Protein AF-W4RN80-F1 (afdb_monomer_lite)

pLDDT: mean 85.92, std 12.87, range [31.78, 97.44]

Structure (mmCIF, N/CA/C/O backbone):
data_AF-W4RN80-F1
#
_entry.id   AF-W4RN80-F1
#
loop_
_atom_site.group_PDB
_atom_site.id
_atom_site.type_symbol
_atom_site.label_atom_id
_atom_site.label_alt_id
_atom_site.label_comp_id
_atom_site.label_asym_id
_atom_site.label_entity_id
_atom_site.label_seq_id
_atom_site.pdbx_PDB_ins_code
_atom_site.Cartn_x
_atom_site.Cartn_y
_atom_site.Cartn_z
_atom_site.occupancy
_atom_site.B_iso_or_equiv
_atom_site.auth_seq_id
_atom_site.auth_comp_id
_atom_site.auth_asym_id
_atom_site.auth_atom_id
_atom_site.pdbx_PDB_model_num
ATOM 1 N N . MET A 1 1 ? -40.091 0.916 8.187 1.00 40.22 1 MET A N 1
ATOM 2 C CA . MET A 1 1 ? -38.977 -0.003 8.510 1.00 40.22 1 MET A CA 1
ATOM 3 C C . MET A 1 1 ? -37.828 0.361 7.588 1.00 40.22 1 MET A C 1
ATOM 5 O O . MET A 1 1 ? -38.076 0.322 6.397 1.00 40.22 1 MET A O 1
ATOM 9 N N . ASN A 1 2 ? -36.690 0.844 8.111 1.00 41.38 2 ASN A N 1
ATOM 10 C CA . ASN A 1 2 ? -35.383 0.967 7.418 1.00 41.38 2 ASN A CA 1
ATOM 11 C C . ASN A 1 2 ? -34.295 1.529 8.372 1.00 41.38 2 ASN A C 1
ATOM 13 O O . ASN A 1 2 ? -33.473 2.355 7.993 1.00 41.38 2 ASN A O 1
ATOM 17 N N . SER A 1 3 ? -34.299 1.122 9.643 1.00 45.09 3 SER A N 1
ATOM 18 C CA . SER A 1 3 ? -33.316 1.572 10.647 1.00 45.09 3 SER A CA 1
ATOM 19 C C . SER A 1 3 ? -32.000 0.780 10.628 1.00 45.09 3 SER A C 1
ATOM 21 O O . SER A 1 3 ? -31.097 1.088 11.397 1.00 45.09 3 SER A O 1
ATOM 23 N N . GLU A 1 4 ? -31.874 -0.234 9.767 1.00 49.66 4 GLU A N 1
ATOM 24 C CA . GLU A 1 4 ? -30.677 -1.088 9.681 1.00 49.66 4 GLU A CA 1
ATOM 25 C C . GLU A 1 4 ? -29.581 -0.524 8.756 1.00 49.66 4 GLU A C 1
ATOM 27 O O . GLU A 1 4 ? -28.435 -0.950 8.836 1.00 49.66 4 GLU A O 1
ATOM 32 N N . LEU A 1 5 ? -29.884 0.485 7.929 1.00 51.62 5 LEU A N 1
ATOM 33 C CA . LEU A 1 5 ? -28.955 1.040 6.927 1.00 51.62 5 LEU A CA 1
ATOM 34 C C . LEU A 1 5 ? -27.940 2.062 7.474 1.00 51.62 5 LEU A C 1
ATOM 36 O O . LEU A 1 5 ? -27.166 2.621 6.703 1.00 51.62 5 LEU A O 1
ATOM 40 N N . THR A 1 6 ? -27.932 2.331 8.782 1.00 56.34 6 THR A N 1
ATOM 41 C CA . THR A 1 6 ? -27.110 3.402 9.380 1.00 56.34 6 THR A CA 1
ATOM 42 C C . THR A 1 6 ? -26.292 2.963 10.592 1.00 56.34 6 THR A C 1
ATOM 44 O O . THR A 1 6 ? -25.856 3.818 11.364 1.00 56.34 6 THR A O 1
ATOM 47 N N . MET A 1 7 ? -26.109 1.658 10.813 1.00 66.94 7 MET A N 1
ATOM 48 C CA . MET A 1 7 ? -25.226 1.199 11.887 1.00 66.94 7 MET A CA 1
ATOM 49 C C . MET A 1 7 ? -23.756 1.408 11.492 1.00 66.94 7 MET A C 1
ATOM 51 O O . MET A 1 7 ? -23.398 1.145 10.342 1.00 66.94 7 MET A O 1
ATOM 55 N N . PRO A 1 8 ? -22.900 1.883 12.416 1.00 80.94 8 PRO A N 1
ATOM 56 C CA . PRO A 1 8 ? -21.477 2.026 12.147 1.00 80.94 8 PRO A CA 1
ATOM 57 C C . PRO A 1 8 ? -20.874 0.664 11.798 1.00 80.94 8 PRO A C 1
ATOM 59 O O . PRO A 1 8 ? -21.167 -0.350 12.439 1.00 80.94 8 PRO A O 1
ATOM 62 N N . THR A 1 9 ? -20.043 0.639 10.757 1.00 89.50 9 THR A N 1
ATOM 63 C CA . THR A 1 9 ? -19.346 -0.585 10.356 1.00 89.50 9 THR A CA 1
ATOM 64 C C . THR A 1 9 ? -18.271 -0.885 11.391 1.00 89.50 9 THR A C 1
ATOM 66 O O . THR A 1 9 ? -17.337 -0.103 11.553 1.00 89.50 9 THR A O 1
ATOM 69 N N . LYS A 1 10 ? -18.403 -2.008 12.095 1.00 91.38 10 LYS A N 1
ATOM 70 C CA . LYS A 1 10 ? -17.439 -2.437 13.113 1.00 91.38 10 LYS A CA 1
ATOM 71 C C . LYS A 1 10 ? -16.312 -3.244 12.495 1.00 91.38 10 LYS A C 1
ATOM 73 O O . LYS A 1 10 ? -16.533 -4.010 11.559 1.00 91.38 10 LYS A O 1
ATOM 78 N N . LEU A 1 11 ? -15.121 -3.116 13.066 1.00 92.44 11 LEU A N 1
ATOM 79 C CA . LEU A 1 11 ? -13.959 -3.899 12.683 1.00 92.44 11 LEU A CA 1
ATOM 80 C C . LEU A 1 11 ? -13.145 -4.294 13.918 1.00 92.44 11 LEU A C 1
ATOM 82 O O . LEU A 1 11 ? -12.887 -3.489 14.814 1.00 92.44 11 LEU A O 1
ATOM 86 N N . SER A 1 12 ? -12.728 -5.557 13.938 1.00 93.19 12 SER A N 1
ATOM 87 C CA . SER A 1 12 ? -11.865 -6.123 14.972 1.00 93.19 12 SER A CA 1
ATOM 88 C C . SER A 1 12 ? -10.521 -6.503 14.369 1.00 93.19 12 SER A C 1
ATOM 90 O O . SER A 1 12 ? -10.458 -7.095 13.289 1.00 93.19 12 SER A O 1
ATOM 92 N N . PHE A 1 13 ? -9.433 -6.206 15.069 1.00 93.00 13 PHE A N 1
ATOM 93 C CA . PHE A 1 13 ? -8.093 -6.565 14.623 1.00 93.00 13 PHE A CA 1
ATOM 94 C C . PHE A 1 13 ? -7.153 -6.837 15.790 1.00 93.00 13 PHE A C 1
ATOM 96 O O . PHE A 1 13 ? -7.259 -6.259 16.868 1.00 93.00 13 PHE A O 1
ATOM 103 N N . LYS A 1 14 ? -6.190 -7.728 15.568 1.00 91.31 14 LYS A N 1
ATOM 104 C CA . LYS A 1 14 ? -5.149 -8.049 16.537 1.00 91.31 14 LYS A CA 1
ATOM 105 C C . LYS A 1 14 ? -3.931 -7.161 16.303 1.00 91.31 14 LYS A C 1
ATOM 107 O O . LYS A 1 14 ? -3.223 -7.354 15.314 1.00 91.31 14 LYS A O 1
ATOM 112 N N . SER A 1 15 ? -3.666 -6.255 17.242 1.00 83.88 15 SER A N 1
ATOM 113 C CA . SER A 1 15 ? -2.451 -5.433 17.309 1.00 83.88 15 SER A CA 1
ATOM 114 C C . SER A 1 15 ? -1.643 -5.815 18.549 1.00 83.88 15 SER A C 1
ATOM 116 O O . SER A 1 15 ? -2.205 -5.989 19.626 1.00 83.88 15 SER A O 1
ATOM 118 N N . ASN A 1 16 ? -0.330 -6.033 18.419 1.00 79.06 16 ASN A N 1
ATOM 119 C CA . ASN A 1 16 ? 0.561 -6.379 19.544 1.00 79.06 16 ASN A CA 1
ATOM 120 C C . ASN A 1 16 ? 0.043 -7.494 20.479 1.00 79.06 16 ASN A C 1
ATOM 122 O O . ASN A 1 16 ? 0.269 -7.485 21.684 1.00 79.06 16 ASN A O 1
ATOM 126 N N . LYS A 1 17 ? -0.611 -8.506 19.893 1.00 77.81 17 LYS A N 1
ATOM 127 C CA . LYS A 1 17 ? -1.264 -9.647 20.567 1.00 77.81 17 LYS A CA 1
ATOM 128 C C . LYS A 1 17 ? -2.566 -9.334 21.318 1.00 77.81 17 LYS A C 1
ATOM 130 O O . LYS A 1 17 ? -3.185 -10.284 21.792 1.00 77.81 17 LYS A O 1
ATOM 135 N N . VAL A 1 18 ? -3.010 -8.084 21.347 1.00 86.19 18 VAL A N 1
ATOM 136 C CA . VAL A 1 18 ? -4.275 -7.645 21.946 1.00 86.19 18 VAL A CA 1
ATOM 137 C C . VAL A 1 18 ? -5.335 -7.505 20.853 1.00 86.19 18 VAL A C 1
ATOM 139 O O . VAL A 1 18 ? -5.027 -7.103 19.731 1.00 86.19 18 VAL A O 1
ATOM 142 N N . MET A 1 19 ? -6.572 -7.897 21.157 1.00 91.50 19 MET A N 1
ATOM 143 C CA . MET A 1 19 ? -7.708 -7.651 20.269 1.00 91.50 19 MET A CA 1
ATOM 144 C C . MET A 1 19 ? -8.183 -6.214 20.461 1.00 91.50 19 MET A C 1
ATOM 146 O O . MET A 1 19 ? -8.480 -5.814 21.583 1.00 91.50 19 MET A O 1
ATOM 150 N N . VAL A 1 20 ? -8.266 -5.470 19.368 1.00 91.62 20 VAL A N 1
ATOM 151 C CA . VAL A 1 20 ? -8.772 -4.102 19.319 1.00 91.62 20 VAL A CA 1
ATOM 152 C C . VAL A 1 20 ? -10.071 -4.115 18.526 1.00 91.62 20 VAL A C 1
ATOM 154 O O . VAL A 1 20 ? -10.151 -4.754 17.475 1.00 91.62 20 VAL A O 1
ATOM 157 N N . ASN A 1 21 ? -11.085 -3.424 19.038 1.00 92.88 21 ASN A N 1
ATOM 158 C CA . ASN A 1 21 ? -12.353 -3.202 18.355 1.00 92.88 21 ASN A CA 1
ATOM 159 C C . ASN A 1 21 ? -12.505 -1.707 18.083 1.00 92.88 21 ASN A C 1
ATOM 161 O O . ASN A 1 21 ? -12.143 -0.882 18.925 1.00 92.88 21 ASN A O 1
ATOM 165 N N . GLY A 1 22 ? -13.050 -1.369 16.923 1.00 93.31 22 GLY A N 1
ATOM 166 C CA . GLY A 1 22 ? -13.341 0.012 16.578 1.00 93.31 22 GLY A CA 1
ATOM 167 C C . GLY A 1 22 ? -14.403 0.138 15.501 1.00 93.31 22 GLY A C 1
ATOM 168 O O . GLY A 1 22 ? -14.774 -0.838 14.841 1.00 93.31 22 GLY A O 1
ATOM 169 N N . ASP A 1 23 ? -14.869 1.366 15.335 1.00 94.50 23 ASP A N 1
ATOM 170 C CA . ASP A 1 23 ? -15.785 1.751 14.275 1.00 94.50 23 ASP A CA 1
ATOM 171 C C . ASP A 1 23 ? -14.982 2.291 13.089 1.00 94.50 23 ASP A C 1
ATOM 173 O O . ASP A 1 23 ? -14.066 3.103 13.243 1.00 94.50 23 ASP A O 1
ATOM 177 N N . VAL A 1 24 ? -15.323 1.839 11.885 1.00 95.31 24 VAL A N 1
ATOM 178 C CA . VAL A 1 24 ? -14.755 2.370 10.648 1.00 95.31 24 VAL A CA 1
ATOM 179 C C . VAL A 1 24 ? -15.408 3.720 10.375 1.00 95.31 24 VAL A C 1
ATOM 181 O O . VAL A 1 24 ? -16.590 3.800 10.038 1.00 95.31 24 VAL A O 1
ATOM 184 N N . MET A 1 25 ? -14.631 4.787 10.531 1.00 95.12 25 MET A N 1
ATOM 185 C CA . MET A 1 25 ? -15.096 6.165 10.371 1.00 95.12 25 MET A CA 1
ATOM 186 C C . MET A 1 25 ? -15.222 6.543 8.899 1.00 95.12 25 MET A C 1
ATOM 188 O O . MET A 1 25 ? -16.155 7.238 8.500 1.00 95.12 25 MET A O 1
ATOM 192 N N . ARG A 1 26 ? -14.281 6.063 8.089 1.00 95.06 26 ARG A N 1
ATOM 193 C CA . ARG A 1 26 ? -14.309 6.150 6.631 1.00 95.06 26 ARG A CA 1
ATOM 194 C C . ARG A 1 26 ? -13.361 5.125 6.031 1.00 95.06 26 ARG A C 1
ATOM 196 O O . ARG A 1 26 ? -12.363 4.754 6.652 1.00 95.06 26 ARG A O 1
ATOM 203 N N . ALA A 1 27 ? -13.651 4.715 4.807 1.00 96.50 27 ALA A N 1
ATOM 204 C CA . ALA A 1 27 ? -12.711 4.005 3.958 1.00 96.50 27 ALA A CA 1
ATOM 205 C C . ALA A 1 27 ? -12.483 4.800 2.674 1.00 96.50 27 ALA A C 1
ATOM 207 O O . ALA A 1 27 ? -13.413 5.381 2.127 1.00 96.50 27 ALA A O 1
ATOM 208 N N . ALA A 1 28 ? -11.252 4.815 2.189 1.00 96.75 28 ALA A N 1
ATOM 209 C CA . ALA A 1 28 ? -10.879 5.481 0.955 1.00 96.75 28 ALA A CA 1
ATOM 210 C C . ALA A 1 28 ? -10.277 4.462 -0.004 1.00 96.75 28 ALA A C 1
ATOM 212 O O . ALA A 1 28 ? -9.342 3.747 0.359 1.00 96.75 28 ALA A O 1
ATOM 213 N N . ILE A 1 29 ? -10.832 4.373 -1.211 1.00 95.06 29 ILE A N 1
ATOM 214 C CA . ILE A 1 29 ? -10.406 3.428 -2.244 1.00 95.06 29 ILE A CA 1
ATOM 215 C C . ILE A 1 29 ? -9.620 4.188 -3.308 1.00 95.06 29 ILE A C 1
ATOM 217 O O . ILE A 1 29 ? -10.126 5.136 -3.905 1.00 95.06 29 ILE A O 1
ATOM 221 N N . PHE A 1 30 ? -8.393 3.749 -3.568 1.00 90.88 30 PHE A N 1
ATOM 222 C CA . PHE A 1 30 ? -7.494 4.366 -4.539 1.00 90.88 30 PHE A CA 1
ATOM 223 C C . PHE A 1 30 ? -6.713 3.278 -5.273 1.00 90.88 30 PHE A C 1
ATOM 225 O O . PHE A 1 30 ? -5.945 2.519 -4.675 1.00 90.88 30 PHE A O 1
ATOM 232 N N . ALA A 1 31 ? -6.911 3.180 -6.588 1.00 86.56 31 ALA A N 1
ATOM 233 C CA . ALA A 1 31 ? -6.370 2.100 -7.408 1.00 86.56 31 ALA A CA 1
ATOM 234 C C . ALA A 1 31 ? -6.686 0.701 -6.820 1.00 86.56 31 ALA A C 1
ATOM 236 O O . ALA A 1 31 ? -7.836 0.273 -6.816 1.00 86.56 31 ALA A O 1
ATOM 237 N N . ARG A 1 32 ? -5.669 -0.035 -6.346 1.00 88.44 32 ARG A N 1
ATOM 238 C CA . ARG A 1 32 ? -5.807 -1.376 -5.726 1.00 88.44 32 ARG A CA 1
ATOM 239 C C . ARG A 1 32 ? -5.767 -1.346 -4.203 1.00 88.44 32 ARG A C 1
ATOM 241 O O . ARG A 1 32 ? -5.767 -2.410 -3.577 1.00 88.44 32 ARG A O 1
ATOM 248 N N . PHE A 1 33 ? -5.679 -0.153 -3.635 1.00 93.88 33 PHE A N 1
ATOM 249 C CA . PHE A 1 33 ? -5.580 0.053 -2.210 1.00 93.88 33 PHE A CA 1
ATOM 250 C C . PHE A 1 33 ? -6.910 0.496 -1.634 1.00 93.88 33 PHE A C 1
ATOM 252 O O . PHE A 1 33 ? -7.707 1.176 -2.282 1.00 93.88 33 PHE A O 1
ATOM 259 N N . MET A 1 34 ? -7.097 0.135 -0.376 1.00 96.12 34 MET A N 1
ATOM 260 C CA . MET A 1 34 ? -8.089 0.752 0.479 1.00 96.12 34 MET A CA 1
ATOM 261 C C . MET A 1 34 ? -7.407 1.149 1.781 1.00 96.12 34 MET A C 1
ATOM 263 O O . MET A 1 34 ? -6.650 0.359 2.345 1.00 96.12 34 MET A O 1
ATOM 267 N N . VAL A 1 35 ? -7.684 2.356 2.255 1.00 97.44 35 VAL A N 1
ATOM 268 C CA . VAL A 1 35 ? -7.285 2.814 3.585 1.00 97.44 35 VAL A CA 1
ATOM 269 C C . VAL A 1 35 ? -8.541 2.953 4.429 1.00 97.44 35 VAL A C 1
ATOM 271 O O . VAL A 1 35 ? -9.445 3.690 4.050 1.00 97.44 35 VAL A O 1
ATOM 274 N N . ALA A 1 36 ? -8.610 2.249 5.555 1.00 97.06 36 ALA A N 1
ATOM 275 C CA . ALA A 1 36 ? -9.688 2.398 6.528 1.00 97.06 36 ALA A CA 1
ATOM 276 C C . ALA A 1 36 ? -9.186 3.191 7.742 1.00 97.06 36 ALA A C 1
ATOM 278 O O . ALA A 1 36 ? -8.218 2.777 8.384 1.00 97.06 36 ALA A O 1
ATOM 279 N N . GLU A 1 37 ? -9.849 4.308 8.056 1.00 96.88 37 GLU A N 1
ATOM 280 C CA . GLU A 1 37 ? -9.682 5.023 9.327 1.00 96.88 37 GLU A CA 1
ATOM 281 C C . GLU A 1 37 ? -10.624 4.392 10.352 1.00 96.88 37 GLU A C 1
ATOM 283 O O . GLU A 1 37 ? -11.846 4.389 10.176 1.00 96.88 37 GLU A O 1
ATOM 288 N N . VAL A 1 38 ? -10.048 3.844 11.416 1.00 95.94 38 VAL A N 1
ATOM 289 C CA . VAL A 1 38 ? -10.761 3.133 12.475 1.00 95.94 38 VAL A CA 1
ATOM 290 C C . VAL A 1 38 ? -10.573 3.888 13.776 1.00 95.94 38 VAL A C 1
ATOM 292 O O . VAL A 1 38 ? -9.440 4.159 14.177 1.00 95.94 38 VAL A O 1
ATOM 295 N N . GLN A 1 39 ? -11.674 4.206 14.446 1.00 95.19 39 GLN A N 1
ATOM 296 C CA . GLN A 1 39 ? -11.650 4.827 15.762 1.00 95.19 39 GLN A CA 1
ATOM 297 C C . GLN A 1 39 ? -11.984 3.785 16.828 1.00 95.19 39 GLN A C 1
ATOM 299 O O . GLN A 1 39 ? -13.008 3.107 16.743 1.00 95.19 39 GLN A O 1
ATOM 304 N N . THR A 1 40 ? -11.108 3.637 17.822 1.00 92.56 40 THR A N 1
ATOM 305 C CA . THR A 1 40 ? -11.345 2.742 18.963 1.00 92.56 40 THR A CA 1
ATOM 306 C C . THR A 1 40 ? -12.220 3.419 20.017 1.00 92.56 40 THR A C 1
ATOM 308 O O . THR A 1 40 ? -12.408 4.637 20.012 1.00 92.56 40 THR A O 1
ATOM 311 N N . GLU A 1 41 ? -12.718 2.637 20.976 1.00 85.25 41 GLU A N 1
ATOM 312 C CA . GLU A 1 41 ? -13.460 3.158 22.136 1.00 85.25 41 GLU A CA 1
ATOM 313 C C . GLU A 1 41 ? -12.635 4.156 22.967 1.00 85.25 41 GLU A C 1
ATOM 315 O O . GLU A 1 41 ? -13.185 5.079 23.563 1.00 85.25 41 GLU A O 1
ATOM 320 N N . LEU A 1 42 ? -11.304 4.016 22.954 1.00 83.38 42 LEU A N 1
ATOM 321 C CA . LEU A 1 42 ? -10.363 4.925 23.614 1.00 83.38 42 LEU A CA 1
ATOM 322 C C . LEU A 1 42 ? -10.049 6.172 22.774 1.00 83.38 42 LEU A C 1
ATOM 324 O O . LEU A 1 42 ? -9.145 6.931 23.111 1.00 83.38 42 LEU A O 1
ATOM 328 N N . THR A 1 43 ? -10.792 6.402 21.688 1.00 84.44 43 THR A N 1
ATOM 329 C CA . THR A 1 43 ? -10.637 7.510 20.728 1.00 84.44 43 THR A CA 1
ATOM 330 C C . THR A 1 43 ? -9.331 7.511 19.931 1.00 84.44 43 THR A C 1
ATOM 332 O O . THR A 1 43 ? -9.065 8.452 19.183 1.00 84.44 43 THR A O 1
ATOM 335 N N . GLU A 1 44 ? -8.549 6.436 20.024 1.00 92.56 44 GLU A N 1
ATOM 336 C CA . GLU A 1 44 ? -7.337 6.244 19.232 1.00 92.56 44 GLU A CA 1
ATOM 337 C C . GLU A 1 44 ? -7.702 6.015 17.765 1.00 92.56 44 GLU A C 1
ATOM 339 O O . GLU A 1 44 ? -8.687 5.337 17.449 1.00 92.56 44 GLU A O 1
ATOM 344 N N . LYS A 1 45 ? -6.884 6.557 16.862 1.00 95.00 45 LYS A N 1
ATOM 345 C CA . LYS A 1 45 ? -7.077 6.423 15.420 1.00 95.00 45 LYS A CA 1
ATOM 346 C C . LYS A 1 45 ? -6.079 5.446 14.835 1.00 95.00 45 LYS A C 1
ATOM 348 O O . LYS A 1 45 ? -4.872 5.678 14.876 1.00 95.00 45 LYS A O 1
ATOM 353 N N . TYR A 1 46 ? -6.603 4.385 14.247 1.00 96.38 46 TYR A N 1
ATOM 354 C CA . TYR A 1 46 ? -5.838 3.416 13.486 1.00 96.38 46 TYR A CA 1
ATOM 355 C C . TYR A 1 46 ? -6.082 3.618 12.001 1.00 96.38 46 TYR A C 1
ATOM 357 O O . TYR A 1 46 ? -7.211 3.851 11.569 1.00 96.38 46 TYR A O 1
ATOM 365 N N . TYR A 1 47 ? -5.021 3.469 11.219 1.00 97.38 47 TYR A N 1
ATOM 366 C CA . TYR A 1 47 ? -5.108 3.449 9.767 1.00 97.38 47 TYR A CA 1
ATOM 367 C C . TYR A 1 47 ? -4.695 2.072 9.279 1.00 97.38 47 TYR A C 1
ATOM 369 O O . TYR A 1 47 ? -3.572 1.628 9.514 1.00 97.38 47 TYR A O 1
ATOM 377 N N . LEU A 1 48 ? -5.623 1.382 8.623 1.00 97.12 48 LEU A N 1
ATOM 378 C CA . LEU A 1 48 ? -5.407 0.046 8.081 1.00 97.12 48 LEU A CA 1
ATOM 379 C C . LEU A 1 48 ? -5.318 0.124 6.562 1.00 97.12 48 LEU A C 1
ATOM 381 O O . LEU A 1 48 ? -6.231 0.633 5.913 1.00 97.12 48 LEU A O 1
ATOM 385 N N . ILE A 1 49 ? -4.234 -0.401 6.000 1.00 96.88 49 ILE A N 1
ATOM 386 C CA . ILE A 1 49 ? -3.981 -0.410 4.562 1.00 96.88 49 ILE A CA 1
ATOM 387 C C . ILE A 1 49 ? -4.213 -1.809 4.018 1.00 96.88 49 ILE A C 1
ATOM 389 O O . ILE A 1 49 ? -3.609 -2.789 4.460 1.00 96.88 49 ILE A O 1
ATOM 393 N N . PHE A 1 50 ? -5.074 -1.883 3.015 1.00 95.81 50 PHE A N 1
ATOM 394 C CA . PHE A 1 50 ? -5.414 -3.094 2.296 1.00 95.81 50 PHE A CA 1
ATOM 395 C C . PHE A 1 50 ? -4.905 -2.997 0.865 1.00 95.81 50 PHE A C 1
ATOM 397 O O . PHE A 1 50 ? -4.956 -1.931 0.255 1.00 95.81 50 PHE A O 1
ATOM 404 N N . TYR A 1 51 ? -4.477 -4.125 0.310 1.00 93.81 51 TYR A N 1
ATOM 405 C CA . TYR A 1 51 ? -4.155 -4.273 -1.104 1.00 93.81 51 TYR A CA 1
ATOM 406 C C . TYR A 1 51 ? -4.953 -5.447 -1.655 1.00 93.81 51 TYR A C 1
ATOM 408 O O . TYR A 1 51 ? -4.885 -6.550 -1.113 1.00 93.81 51 TYR A O 1
ATOM 416 N N . LYS A 1 52 ? -5.740 -5.215 -2.712 1.00 91.19 52 LYS A N 1
ATOM 417 C CA . LYS A 1 52 ? -6.657 -6.224 -3.278 1.00 91.19 52 LYS A CA 1
ATOM 418 C C . LYS A 1 52 ? -7.523 -6.907 -2.203 1.00 91.19 52 LYS A C 1
ATOM 420 O O . LYS A 1 52 ? -7.652 -8.128 -2.182 1.00 91.19 52 LYS A O 1
ATOM 425 N N . ASN A 1 53 ? -8.099 -6.106 -1.305 1.00 89.00 53 ASN A N 1
ATOM 426 C CA . ASN A 1 53 ? -8.976 -6.535 -0.204 1.00 89.00 53 ASN A CA 1
ATOM 427 C C . ASN A 1 53 ? -8.304 -7.382 0.896 1.00 89.00 53 ASN A C 1
ATOM 429 O O . ASN A 1 53 ? -8.987 -7.838 1.810 1.00 89.00 53 ASN A O 1
ATOM 433 N N . ALA A 1 54 ? -6.983 -7.573 0.858 1.00 92.19 54 ALA A N 1
ATOM 434 C CA . ALA A 1 54 ? -6.230 -8.211 1.933 1.00 92.19 54 ALA A CA 1
ATOM 435 C C . ALA A 1 54 ? -5.531 -7.152 2.791 1.00 92.19 54 ALA A C 1
ATOM 437 O O . ALA A 1 54 ? -4.906 -6.234 2.255 1.00 92.19 54 ALA A O 1
ATOM 438 N N . LEU A 1 55 ? -5.621 -7.278 4.119 1.00 94.81 55 LEU A N 1
ATOM 439 C CA . LEU A 1 55 ? -4.900 -6.392 5.033 1.00 94.81 55 LEU A CA 1
ATOM 440 C C . LEU A 1 55 ? -3.389 -6.578 4.838 1.00 94.81 55 LEU A C 1
ATOM 442 O O . LEU A 1 55 ? -2.876 -7.689 4.967 1.00 94.81 55 LEU A O 1
ATOM 446 N N . ILE A 1 56 ? -2.686 -5.480 4.567 1.00 95.56 56 ILE A N 1
ATOM 447 C CA . ILE A 1 56 ? -1.225 -5.439 4.467 1.00 95.56 56 ILE A CA 1
ATOM 448 C C . ILE A 1 56 ? -0.614 -5.113 5.819 1.00 95.56 56 ILE A C 1
ATOM 450 O O . ILE A 1 56 ? 0.248 -5.836 6.320 1.00 95.56 56 ILE A O 1
ATOM 454 N N . TYR A 1 57 ? -1.035 -3.987 6.383 1.00 96.38 57 TYR A N 1
ATOM 455 C CA . TYR A 1 57 ? -0.501 -3.448 7.620 1.00 96.38 57 TYR A CA 1
ATOM 456 C C . TYR A 1 57 ? -1.446 -2.375 8.154 1.00 96.38 57 TYR A C 1
ATOM 458 O O . TYR A 1 57 ? -2.320 -1.884 7.442 1.00 96.38 57 TYR A O 1
ATOM 466 N N . GLY A 1 58 ? -1.246 -1.994 9.403 1.00 95.81 58 GLY A N 1
ATOM 467 C CA . GLY A 1 58 ? -1.863 -0.820 9.979 1.00 95.81 58 GLY A CA 1
ATOM 468 C C . GLY A 1 58 ? -1.281 -0.541 11.348 1.00 95.81 58 GLY A C 1
ATOM 469 O O . GLY A 1 58 ? -0.683 -1.423 11.964 1.00 95.81 58 GLY A O 1
ATOM 470 N N . ASP A 1 59 ? -1.429 0.688 11.803 1.00 95.38 59 ASP A N 1
ATOM 471 C CA . ASP A 1 59 ? -0.973 1.103 13.123 1.00 95.38 59 ASP A CA 1
ATOM 472 C C . ASP A 1 59 ? -1.768 2.321 13.587 1.00 95.38 59 ASP A C 1
ATOM 474 O O . ASP A 1 59 ? -2.525 2.922 12.813 1.00 95.38 59 ASP A O 1
ATOM 478 N N . GLN A 1 60 ? -1.589 2.671 14.855 1.00 95.00 60 GLN A N 1
ATOM 479 C CA . GLN A 1 60 ? -2.087 3.926 15.391 1.00 95.00 60 GLN A CA 1
ATOM 480 C C . GLN A 1 60 ? -1.286 5.094 14.808 1.00 95.00 60 GLN A C 1
ATOM 482 O O . GLN A 1 60 ? -0.057 5.040 14.754 1.00 95.00 60 GLN A O 1
ATOM 487 N N . LEU A 1 61 ? -1.977 6.161 14.406 1.00 94.62 61 LEU A N 1
ATOM 488 C CA . LEU A 1 61 ? -1.354 7.424 14.009 1.00 94.62 61 LEU A CA 1
ATOM 489 C C . LEU A 1 61 ? -2.083 8.591 14.672 1.00 94.62 61 LEU A C 1
ATOM 491 O O . LEU A 1 61 ? -3.293 8.749 14.506 1.00 94.62 61 LEU A O 1
ATOM 495 N N . ASP A 1 62 ? -1.330 9.454 15.353 1.00 90.38 62 ASP A N 1
ATOM 496 C CA . ASP A 1 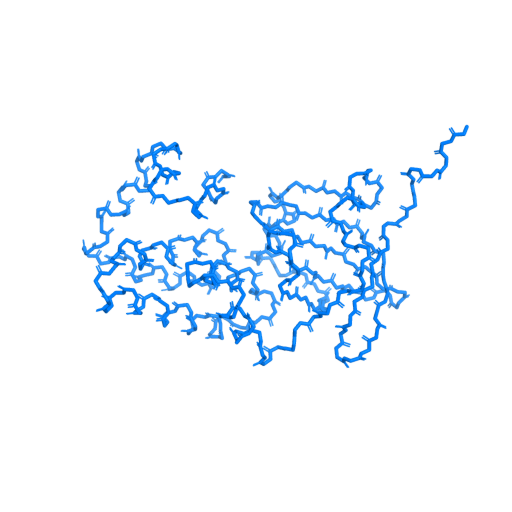62 ? -1.877 10.682 15.946 1.00 90.38 62 ASP A CA 1
ATOM 497 C C . ASP A 1 62 ? -2.343 11.665 14.866 1.00 90.38 62 ASP A C 1
ATOM 499 O O . ASP A 1 62 ? -3.347 12.365 15.012 1.00 90.38 62 ASP A O 1
ATOM 503 N N . LYS A 1 63 ? -1.605 11.711 13.753 1.00 92.06 63 LYS A N 1
ATOM 504 C CA . LYS A 1 63 ? -1.907 12.530 12.582 1.00 92.06 63 LYS A CA 1
ATOM 505 C C . LYS A 1 63 ? -1.422 11.842 11.314 1.00 92.06 63 LYS A C 1
ATOM 507 O O . LYS A 1 63 ? -0.415 11.141 11.326 1.00 92.06 63 LYS A O 1
ATOM 512 N N . VAL A 1 64 ? -2.117 12.106 10.216 1.00 94.31 64 VAL A N 1
ATOM 513 C CA . VAL A 1 64 ? -1.655 11.747 8.875 1.00 94.31 64 VAL A CA 1
ATOM 514 C C . VAL A 1 64 ? -0.706 12.838 8.393 1.00 94.31 64 VAL A C 1
ATOM 516 O O . VAL A 1 64 ? -1.035 14.025 8.446 1.00 94.31 64 VAL A O 1
ATOM 519 N N . GLU A 1 65 ? 0.486 12.449 7.953 1.00 92.44 65 GLU A N 1
ATOM 520 C CA . GLU A 1 65 ? 1.462 13.392 7.415 1.00 92.44 65 GLU A CA 1
ATOM 521 C C . GLU A 1 65 ? 1.067 13.831 6.004 1.00 92.44 65 GLU A C 1
ATOM 523 O O . GLU A 1 65 ? 0.724 13.004 5.158 1.00 92.44 65 GLU A O 1
ATOM 528 N N . LYS A 1 66 ? 1.127 15.139 5.738 1.00 90.75 66 LYS A N 1
ATOM 529 C CA . LYS A 1 66 ? 0.821 15.686 4.414 1.00 90.75 66 LYS A CA 1
ATOM 530 C C . LYS A 1 66 ? 1.793 15.129 3.374 1.00 90.75 66 LYS A C 1
ATOM 532 O O . LYS A 1 66 ? 3.002 15.153 3.590 1.00 90.75 66 LYS A O 1
ATOM 537 N N . GLY A 1 67 ? 1.264 14.691 2.238 1.00 86.81 67 GLY A N 1
ATOM 538 C CA . GLY A 1 67 ? 2.044 14.075 1.166 1.00 86.81 67 GLY A CA 1
ATOM 539 C C . GLY A 1 67 ? 2.412 12.611 1.412 1.00 86.81 67 GLY A C 1
ATOM 540 O O . GLY A 1 67 ? 3.073 12.028 0.559 1.00 86.81 67 GLY A O 1
ATOM 541 N N . SER A 1 68 ? 1.983 12.013 2.529 1.00 91.50 68 SER A N 1
ATOM 542 C CA . SER A 1 68 ? 2.043 10.560 2.701 1.00 91.50 68 SER A CA 1
ATOM 543 C C . SER A 1 68 ? 1.057 9.849 1.775 1.00 91.50 68 SER A C 1
ATOM 545 O O . SER A 1 68 ? 0.091 10.445 1.284 1.00 91.50 68 SER A O 1
ATOM 547 N N . PHE A 1 69 ? 1.239 8.546 1.593 1.00 92.69 69 PHE A N 1
ATOM 548 C CA . PHE A 1 69 ? 0.291 7.722 0.860 1.00 92.69 69 PHE A CA 1
ATOM 549 C C . PHE A 1 69 ? -1.122 7.803 1.456 1.00 92.69 69 PHE A C 1
ATOM 551 O O . PHE A 1 69 ? -2.095 7.917 0.715 1.00 92.69 69 PHE A O 1
ATOM 558 N N . ILE A 1 70 ? -1.256 7.789 2.787 1.00 95.38 70 ILE A N 1
ATOM 559 C CA . ILE A 1 70 ? -2.566 7.894 3.446 1.00 95.38 70 ILE A CA 1
ATOM 560 C C . ILE A 1 70 ? -3.224 9.241 3.125 1.00 95.38 70 ILE A C 1
ATOM 562 O O . ILE A 1 70 ? -4.394 9.259 2.750 1.00 95.38 70 ILE A O 1
ATOM 566 N N . ASP A 1 71 ? -2.486 10.351 3.222 1.00 94.38 71 ASP A N 1
ATOM 567 C CA . ASP A 1 71 ? -2.989 11.685 2.856 1.00 94.38 71 ASP A CA 1
ATOM 568 C C . ASP A 1 71 ? -3.465 11.708 1.402 1.00 94.38 71 ASP A C 1
ATOM 570 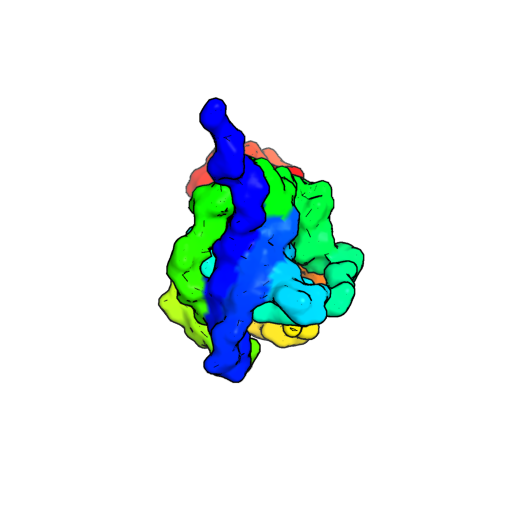O O . ASP A 1 71 ? -4.576 12.142 1.105 1.00 94.38 71 ASP A O 1
ATOM 574 N N . LYS A 1 72 ? -2.659 11.150 0.495 1.00 91.88 72 LYS A N 1
ATOM 575 C CA . LYS A 1 72 ? -3.002 11.049 -0.921 1.00 91.88 72 LYS A CA 1
ATOM 576 C C . LYS A 1 72 ? -4.300 10.274 -1.145 1.00 91.88 72 LYS A C 1
ATOM 578 O O . LYS A 1 72 ? -5.209 10.778 -1.798 1.00 91.88 72 LYS A O 1
ATOM 583 N N . VAL A 1 73 ? -4.419 9.075 -0.578 1.00 93.56 73 VAL A N 1
ATOM 584 C CA . VAL A 1 73 ? -5.614 8.233 -0.741 1.00 93.56 73 VAL A CA 1
ATOM 585 C C . VAL A 1 73 ? -6.861 8.897 -0.156 1.00 93.56 73 VAL A C 1
ATOM 587 O O . VAL A 1 73 ? -7.935 8.786 -0.741 1.00 93.56 73 VAL A O 1
ATOM 590 N N . LEU A 1 74 ? -6.735 9.613 0.962 1.00 94.12 74 LEU A N 1
ATOM 591 C CA . LEU A 1 74 ? -7.856 10.323 1.584 1.00 94.12 74 LEU A CA 1
ATOM 592 C C . LEU A 1 74 ? -8.293 11.582 0.816 1.00 94.12 74 LEU A C 1
ATOM 594 O O . LEU A 1 74 ? -9.425 12.021 1.006 1.00 94.12 74 LEU A O 1
ATOM 598 N N . ASN A 1 75 ? -7.431 12.156 -0.028 1.00 93.19 75 ASN A N 1
ATOM 599 C CA . ASN A 1 75 ? -7.742 13.352 -0.820 1.00 93.19 75 ASN A CA 1
ATOM 600 C C . ASN A 1 75 ? -8.139 13.033 -2.272 1.00 93.19 75 ASN A C 1
ATOM 602 O O . ASN A 1 75 ? -8.953 13.745 -2.852 1.00 93.19 75 ASN A O 1
ATOM 606 N N . GLU A 1 76 ? -7.564 11.985 -2.863 1.00 92.56 76 GLU A N 1
ATOM 607 C CA . GLU A 1 76 ? -7.745 11.633 -4.281 1.00 92.56 76 GLU A CA 1
ATOM 608 C C . GLU A 1 76 ? -8.575 10.355 -4.489 1.00 92.56 76 GLU A C 1
ATOM 610 O O . GLU A 1 76 ? -9.001 10.061 -5.606 1.00 92.56 76 GLU A O 1
ATOM 615 N N . GLY A 1 77 ? -8.787 9.564 -3.435 1.00 93.25 77 GLY A N 1
ATOM 616 C CA . GLY A 1 77 ? -9.550 8.321 -3.494 1.00 93.25 77 GLY A CA 1
ATOM 617 C C . GLY A 1 77 ? -11.065 8.518 -3.438 1.00 93.25 77 GLY A C 1
ATOM 618 O O . GLY A 1 77 ? -11.589 9.579 -3.104 1.00 93.25 77 GLY A O 1
ATOM 619 N N . ILE A 1 78 ? -11.793 7.438 -3.720 1.00 95.06 78 ILE A N 1
ATOM 620 C CA . ILE A 1 78 ? -13.242 7.370 -3.521 1.00 95.06 78 ILE A CA 1
ATOM 621 C C . ILE A 1 78 ? -13.507 7.164 -2.029 1.00 95.06 78 ILE A C 1
ATOM 623 O O . ILE A 1 78 ? -13.160 6.114 -1.481 1.00 95.06 78 ILE A O 1
ATOM 627 N N . ILE A 1 79 ? -14.128 8.153 -1.386 1.00 96.19 79 ILE A N 1
ATOM 628 C CA . ILE A 1 79 ? -14.415 8.137 0.051 1.00 96.19 79 ILE A CA 1
ATOM 629 C C . ILE A 1 79 ? -15.777 7.496 0.325 1.00 96.19 79 ILE A C 1
ATOM 631 O O . ILE A 1 79 ? -16.800 7.893 -0.228 1.00 96.19 79 ILE A O 1
ATOM 635 N N . LEU A 1 80 ? -15.774 6.507 1.214 1.00 94.56 80 LEU A N 1
ATOM 636 C CA . LEU A 1 80 ? -16.944 5.864 1.792 1.00 94.56 80 LEU A CA 1
ATOM 637 C C . LEU A 1 80 ? -17.012 6.255 3.270 1.00 94.56 80 LEU A C 1
ATOM 639 O O . LEU A 1 80 ? -16.295 5.693 4.100 1.00 94.56 80 LEU A O 1
ATOM 643 N N . ASP A 1 81 ? -17.856 7.227 3.598 1.00 93.75 81 ASP A N 1
ATOM 644 C CA . ASP A 1 81 ? -18.060 7.656 4.985 1.00 93.75 81 ASP A CA 1
ATOM 645 C C . ASP A 1 81 ? -18.742 6.570 5.831 1.00 93.75 81 ASP A C 1
ATOM 647 O O . ASP A 1 81 ? -19.360 5.644 5.306 1.00 93.75 81 ASP A O 1
ATOM 651 N N . GLN A 1 82 ? -18.699 6.717 7.157 1.00 91.25 82 GLN A N 1
ATOM 652 C CA . GLN A 1 82 ? -19.243 5.774 8.148 1.00 91.25 82 GLN A CA 1
ATOM 653 C C . GLN A 1 82 ? -20.656 5.242 7.842 1.00 91.25 82 GLN A C 1
ATOM 655 O O . GLN A 1 82 ? -20.978 4.103 8.174 1.00 91.25 82 GLN A O 1
ATOM 660 N N . LYS A 1 83 ? -21.517 6.070 7.236 1.00 88.94 83 LYS A N 1
ATOM 661 C CA . LYS A 1 83 ? -22.921 5.742 6.921 1.00 88.94 83 LYS A CA 1
ATOM 662 C C . LYS A 1 83 ? -23.121 5.221 5.496 1.00 88.94 83 LYS A C 1
ATOM 664 O O . LYS A 1 83 ? -24.258 5.042 5.065 1.00 88.94 83 LYS A O 1
ATOM 669 N N . HIS A 1 84 ? -22.047 5.033 4.736 1.00 90.38 84 HIS A N 1
ATOM 670 C CA . HIS A 1 84 ? -22.135 4.600 3.353 1.00 90.38 84 HIS A CA 1
ATOM 671 C C . HIS A 1 84 ? -22.544 3.116 3.285 1.00 90.38 84 HIS A C 1
ATOM 673 O O . HIS A 1 84 ? -21.867 2.270 3.872 1.00 90.38 84 HIS A O 1
ATOM 679 N N . PRO A 1 85 ? -23.593 2.745 2.526 1.00 88.94 85 PRO A N 1
ATOM 680 C CA . PRO A 1 85 ? -24.143 1.384 2.531 1.00 88.94 85 PRO A CA 1
ATOM 681 C C . PRO A 1 85 ? -23.185 0.324 1.971 1.00 88.94 85 PRO A C 1
ATOM 683 O O . PRO A 1 85 ? -23.335 -0.858 2.263 1.00 88.94 85 PRO A O 1
ATOM 686 N N . LEU A 1 86 ? -22.193 0.730 1.171 1.00 90.00 86 LEU A N 1
ATOM 687 C CA . LEU A 1 86 ? -21.152 -0.177 0.672 1.00 90.00 86 LEU A CA 1
ATOM 688 C C . LEU A 1 86 ? -19.995 -0.392 1.654 1.00 90.00 86 LEU A C 1
ATOM 690 O O . LEU A 1 86 ? -19.201 -1.299 1.432 1.00 90.00 86 LEU A O 1
ATOM 694 N N . LEU A 1 87 ? -19.875 0.400 2.725 1.00 90.19 87 LEU A N 1
ATOM 695 C CA . LEU A 1 87 ? -18.757 0.273 3.662 1.00 90.19 87 LEU A CA 1
ATOM 696 C C . LEU A 1 87 ? -18.658 -1.145 4.269 1.00 90.19 87 LEU A C 1
ATOM 698 O O . LEU A 1 87 ? -17.576 -1.728 4.193 1.00 90.19 87 LEU A O 1
ATOM 702 N N . PRO A 1 88 ? -19.754 -1.785 4.731 1.00 89.81 88 PRO A N 1
ATOM 703 C CA . PRO A 1 88 ? -19.701 -3.162 5.230 1.00 89.81 88 PRO A CA 1
ATOM 704 C C . PRO A 1 88 ? -19.288 -4.205 4.182 1.00 89.81 88 PRO A C 1
ATOM 706 O O . PRO A 1 88 ? -18.869 -5.296 4.547 1.00 89.81 88 PRO A O 1
ATOM 709 N N . VAL A 1 89 ? -19.414 -3.902 2.884 1.00 89.00 89 VAL A N 1
ATOM 710 C CA . VAL A 1 89 ? -19.051 -4.827 1.795 1.00 89.00 89 VAL A CA 1
ATOM 711 C C . VAL A 1 89 ? -17.533 -4.911 1.625 1.00 89.00 89 VAL A C 1
ATOM 713 O O . VAL A 1 89 ? -17.005 -5.966 1.279 1.00 89.00 89 VAL A O 1
ATOM 716 N N . PHE A 1 90 ? -16.823 -3.809 1.876 1.00 87.50 90 PHE A N 1
ATOM 717 C CA . PHE A 1 90 ? -15.366 -3.745 1.746 1.00 87.50 90 PHE A CA 1
ATOM 718 C C . PHE A 1 90 ? -14.624 -4.128 3.028 1.00 87.50 90 PHE A C 1
ATOM 720 O O . PHE A 1 90 ? -13.443 -4.474 2.976 1.00 87.50 90 PHE A O 1
ATOM 727 N N . ILE A 1 91 ? -15.300 -4.066 4.174 1.00 89.19 91 ILE A N 1
ATOM 728 C CA . ILE A 1 91 ? -14.709 -4.343 5.477 1.00 89.19 91 ILE A CA 1
ATOM 729 C C . ILE A 1 91 ? -14.887 -5.827 5.834 1.00 89.19 91 ILE A C 1
ATOM 731 O O . ILE A 1 91 ? -16.016 -6.315 5.897 1.00 89.19 91 ILE A O 1
ATOM 735 N N . PRO A 1 92 ? -13.797 -6.575 6.089 1.00 86.69 92 PRO A N 1
ATOM 736 C CA . PRO A 1 92 ? -13.894 -7.981 6.463 1.00 86.69 92 PRO A CA 1
ATOM 737 C C . PRO A 1 92 ? -14.663 -8.183 7.772 1.00 86.69 92 PRO A C 1
ATOM 739 O O . PRO A 1 92 ? -14.384 -7.532 8.775 1.00 86.69 92 PRO A O 1
ATOM 742 N N . VAL A 1 93 ? -15.579 -9.155 7.780 1.00 83.75 93 VAL A N 1
ATOM 743 C CA . VAL A 1 93 ? -16.352 -9.541 8.979 1.00 83.75 93 VAL A CA 1
ATOM 744 C C . VAL A 1 93 ? -15.474 -10.262 10.011 1.00 83.75 93 VAL A C 1
ATOM 746 O O . VAL A 1 93 ? -15.750 -10.251 11.209 1.00 83.75 93 VAL A O 1
ATOM 749 N N . THR A 1 94 ? -14.404 -10.914 9.558 1.00 88.31 94 THR A N 1
ATOM 750 C CA . THR A 1 94 ? -13.485 -11.660 10.420 1.00 88.31 94 THR A CA 1
ATOM 751 C C . THR A 1 94 ? -12.440 -10.754 11.050 1.00 88.31 94 THR A C 1
ATOM 753 O O . THR A 1 94 ? -11.907 -9.867 10.384 1.00 88.31 94 THR A O 1
ATOM 756 N N . ALA A 1 95 ? -12.059 -11.065 12.291 1.00 88.75 95 ALA A N 1
ATOM 757 C CA . ALA A 1 95 ? -10.985 -10.360 12.975 1.00 88.75 95 ALA A CA 1
ATOM 758 C C . ALA A 1 95 ? -9.678 -10.417 12.170 1.00 88.75 95 ALA A C 1
ATOM 760 O O . ALA A 1 95 ? -9.172 -11.493 11.838 1.00 88.75 95 ALA A O 1
ATOM 761 N N . LEU A 1 96 ? -9.125 -9.245 11.874 1.00 92.88 96 LEU A N 1
ATOM 762 C CA . LEU A 1 96 ? -7.886 -9.111 11.124 1.00 92.88 96 LEU A CA 1
ATOM 763 C C . LEU A 1 96 ? -6.668 -9.315 12.025 1.00 92.88 96 LEU A C 1
ATOM 765 O O . LEU A 1 96 ? -6.730 -9.167 13.244 1.00 92.88 96 LEU A O 1
ATOM 769 N N . VAL A 1 97 ? -5.522 -9.629 11.427 1.00 91.94 97 VAL A N 1
ATOM 770 C CA . VAL A 1 97 ? -4.252 -9.739 12.151 1.00 91.94 97 VAL A CA 1
ATOM 771 C C . VAL A 1 97 ? -3.246 -8.818 11.491 1.00 91.94 97 VAL A C 1
ATOM 773 O O . VAL A 1 97 ? -2.875 -9.040 10.342 1.00 91.94 97 VAL A O 1
ATOM 776 N N . ILE A 1 98 ? -2.788 -7.809 12.229 1.00 93.25 98 ILE A N 1
ATOM 777 C CA . ILE A 1 98 ? -1.736 -6.914 11.755 1.00 93.25 98 ILE A CA 1
ATOM 778 C C . ILE A 1 98 ? -0.402 -7.671 11.847 1.00 93.25 98 ILE A C 1
ATOM 780 O O . ILE A 1 98 ? -0.034 -8.139 12.934 1.00 93.25 98 ILE A O 1
ATOM 784 N N . PRO A 1 99 ? 0.338 -7.842 10.734 1.00 91.00 99 PRO A N 1
ATOM 785 C CA . PRO A 1 99 ? 1.661 -8.449 10.779 1.00 91.00 99 PRO A CA 1
ATOM 786 C C . PRO A 1 99 ? 2.597 -7.647 11.686 1.00 91.00 99 PRO A C 1
ATOM 788 O O . PRO A 1 99 ? 2.571 -6.425 11.690 1.00 91.00 99 PRO A O 1
ATOM 791 N N . ALA A 1 100 ? 3.477 -8.317 12.430 1.00 89.19 100 ALA A N 1
ATOM 792 C CA . ALA A 1 100 ? 4.481 -7.604 13.219 1.00 89.19 100 ALA A CA 1
ATOM 793 C C . ALA A 1 100 ? 5.418 -6.798 12.303 1.00 89.19 100 ALA A C 1
ATOM 795 O O . ALA A 1 100 ? 5.889 -7.324 11.289 1.00 89.19 100 ALA A O 1
ATOM 796 N N . LYS A 1 101 ? 5.754 -5.566 12.704 1.00 90.19 101 LYS A N 1
ATOM 797 C CA . LYS A 1 101 ? 6.586 -4.623 11.936 1.00 90.19 101 LYS A CA 1
ATOM 798 C C . LYS A 1 101 ? 7.867 -5.254 11.373 1.00 90.19 101 LYS A C 1
ATOM 800 O O . LYS A 1 101 ? 8.167 -5.138 10.190 1.00 90.19 101 LYS A O 1
ATOM 805 N N . ASN A 1 102 ? 8.584 -6.017 12.199 1.00 88.06 102 ASN A N 1
ATOM 806 C CA . ASN A 1 102 ? 9.831 -6.700 11.828 1.00 88.06 102 ASN A CA 1
ATOM 807 C C . ASN A 1 102 ? 9.656 -7.923 10.905 1.00 88.06 102 ASN A C 1
ATOM 809 O O . ASN A 1 102 ? 10.635 -8.426 10.359 1.00 88.06 102 ASN A O 1
ATOM 813 N N . LYS A 1 103 ? 8.432 -8.433 10.743 1.00 89.31 103 LYS A N 1
ATOM 814 C CA . LYS A 1 103 ? 8.104 -9.581 9.884 1.00 89.31 103 LYS A CA 1
ATOM 815 C C . LYS A 1 103 ? 7.388 -9.175 8.600 1.00 89.31 103 LYS A C 1
ATOM 817 O O . LYS A 1 103 ? 7.166 -10.046 7.760 1.00 89.31 103 LYS A O 1
ATOM 822 N N . LEU A 1 104 ? 7.055 -7.895 8.437 1.00 91.19 104 LEU A N 1
ATOM 823 C CA . LEU A 1 104 ? 6.266 -7.396 7.318 1.00 91.19 104 LEU A CA 1
ATOM 824 C C . LEU A 1 104 ? 6.868 -7.794 5.966 1.00 91.19 104 LEU A C 1
ATOM 826 O O . LEU A 1 104 ? 6.193 -8.44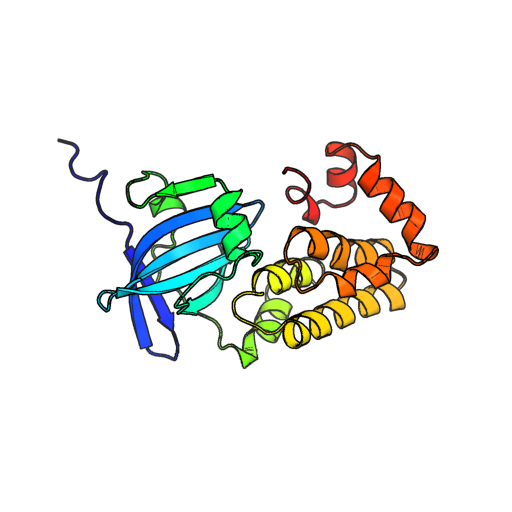6 5.184 1.00 91.19 104 LEU A O 1
ATOM 830 N N . PHE A 1 105 ? 8.140 -7.497 5.695 1.00 89.19 105 PHE A N 1
ATOM 831 C CA . PHE A 1 105 ? 8.728 -7.809 4.383 1.00 89.19 105 PHE A CA 1
ATOM 832 C C . PHE A 1 105 ? 8.791 -9.310 4.082 1.00 89.19 105 PHE A C 1
ATOM 834 O O . PHE A 1 105 ? 8.533 -9.720 2.953 1.00 89.19 105 PHE A O 1
ATOM 841 N N . ASN A 1 106 ? 9.042 -10.143 5.094 1.00 89.94 106 ASN A N 1
ATOM 842 C CA . ASN A 1 106 ? 8.968 -11.597 4.937 1.00 89.94 106 ASN A CA 1
ATOM 843 C C . ASN A 1 106 ? 7.533 -12.057 4.649 1.00 89.94 106 ASN A C 1
ATOM 845 O O . ASN A 1 106 ? 7.326 -12.991 3.880 1.00 89.94 106 ASN A O 1
ATOM 849 N N . HIS A 1 107 ? 6.537 -11.417 5.267 1.00 91.38 107 HIS A N 1
ATOM 850 C CA . HIS A 1 107 ? 5.133 -11.651 4.953 1.00 91.38 107 HIS A CA 1
ATOM 851 C C . HIS A 1 107 ? 4.816 -11.214 3.516 1.00 91.38 107 HIS A C 1
ATOM 853 O O . HIS A 1 107 ? 4.199 -11.981 2.782 1.00 91.38 107 HIS A O 1
ATOM 859 N N . LEU A 1 108 ? 5.298 -10.050 3.078 1.00 93.00 108 LEU A N 1
ATOM 860 C CA . LEU A 1 108 ? 5.075 -9.560 1.721 1.00 93.00 108 LEU A CA 1
ATOM 861 C C . LEU A 1 108 ? 5.652 -10.515 0.667 1.00 93.00 108 LEU A C 1
ATOM 863 O O . LEU A 1 108 ? 4.946 -10.912 -0.252 1.00 93.00 108 LEU A O 1
ATOM 867 N N . GLN A 1 109 ? 6.894 -10.967 0.851 1.00 91.38 109 GLN A N 1
ATOM 868 C CA . GLN A 1 109 ? 7.567 -11.902 -0.062 1.00 91.38 109 GLN A CA 1
ATOM 869 C C . GLN A 1 109 ? 6.888 -13.271 -0.180 1.00 91.38 109 GLN A C 1
ATOM 871 O O . GLN A 1 109 ? 7.066 -13.953 -1.183 1.00 91.38 109 GLN A O 1
ATOM 876 N N . ARG A 1 110 ? 6.134 -13.695 0.840 1.00 91.62 110 ARG A N 1
ATOM 877 C CA . ARG A 1 110 ? 5.417 -14.978 0.831 1.00 91.62 110 ARG A CA 1
ATOM 878 C C . ARG A 1 110 ? 4.061 -14.904 0.141 1.00 91.62 110 ARG A C 1
ATOM 880 O O . ARG A 1 110 ? 3.585 -15.932 -0.324 1.00 91.62 110 ARG A O 1
ATOM 887 N N . ASN A 1 111 ? 3.436 -13.728 0.126 1.00 92.38 111 ASN A N 1
ATOM 888 C CA . ASN A 1 111 ? 2.037 -13.573 -0.279 1.00 92.38 111 ASN A CA 1
ATOM 889 C C . ASN A 1 111 ? 1.856 -12.760 -1.566 1.00 92.38 111 ASN A C 1
ATOM 891 O O . ASN A 1 111 ? 0.795 -12.837 -2.176 1.00 92.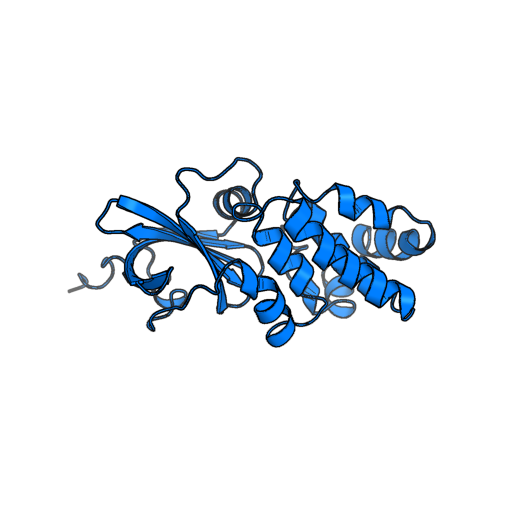38 111 ASN A O 1
ATOM 895 N N . TYR A 1 112 ? 2.871 -12.005 -1.991 1.00 92.44 112 TYR A N 1
ATOM 896 C CA . TYR A 1 112 ? 2.791 -11.125 -3.154 1.00 92.44 112 TYR A CA 1
ATOM 897 C C . TYR A 1 112 ? 3.935 -11.376 -4.126 1.00 92.44 112 TYR A C 1
ATOM 899 O O . TYR A 1 112 ? 5.026 -11.810 -3.748 1.00 92.44 112 TYR A O 1
ATOM 907 N N . SER A 1 113 ? 3.691 -11.078 -5.401 1.00 91.06 113 SER A N 1
ATOM 908 C CA . SER A 1 113 ? 4.739 -11.161 -6.411 1.00 91.06 113 SER A CA 1
ATOM 909 C C . SER A 1 113 ? 5.798 -10.080 -6.191 1.00 91.06 113 SER A C 1
ATOM 911 O O . SER A 1 113 ? 5.511 -8.987 -5.699 1.00 91.06 113 SER A O 1
ATOM 913 N N . LEU A 1 114 ? 7.031 -10.344 -6.632 1.00 90.38 114 LEU A N 1
ATOM 914 C CA . LEU A 1 114 ? 8.123 -9.368 -6.560 1.00 90.38 114 LEU A CA 1
ATOM 915 C C . LEU A 1 114 ? 7.792 -8.039 -7.269 1.00 90.38 114 LEU A C 1
ATOM 917 O O . LEU A 1 114 ? 8.342 -7.014 -6.889 1.00 90.38 114 LEU A O 1
ATOM 921 N N . LEU A 1 115 ? 6.885 -8.026 -8.253 1.00 88.38 115 LEU A N 1
ATOM 922 C CA . LEU A 1 115 ? 6.432 -6.797 -8.918 1.00 88.38 115 LEU A CA 1
ATOM 923 C C . LEU A 1 115 ? 5.445 -5.972 -8.080 1.00 88.38 115 LEU A C 1
ATOM 925 O O . LEU A 1 115 ? 5.358 -4.762 -8.260 1.00 88.38 115 LEU A O 1
ATOM 929 N N . GLU A 1 116 ? 4.693 -6.603 -7.180 1.00 89.19 116 GLU A N 1
ATOM 930 C CA . GLU A 1 116 ? 3.696 -5.921 -6.348 1.00 89.19 116 GLU A CA 1
ATOM 931 C C . GLU A 1 116 ? 4.309 -5.343 -5.077 1.00 89.19 116 GLU A C 1
ATOM 933 O O . GLU A 1 116 ? 3.902 -4.271 -4.629 1.00 89.19 116 GLU A O 1
ATOM 938 N N . ILE A 1 117 ? 5.304 -6.033 -4.513 1.00 92.56 117 ILE A N 1
ATOM 939 C CA . ILE A 1 117 ? 5.922 -5.670 -3.233 1.00 92.56 117 ILE A CA 1
ATOM 940 C C . ILE A 1 117 ? 6.392 -4.211 -3.190 1.00 92.56 117 ILE A C 1
ATOM 942 O O . ILE A 1 117 ? 6.119 -3.574 -2.178 1.00 92.56 117 ILE A O 1
ATOM 946 N N . PRO A 1 118 ? 7.045 -3.635 -4.219 1.00 90.62 118 PRO A N 1
ATOM 947 C CA . PRO A 1 118 ? 7.473 -2.243 -4.150 1.00 90.62 118 PRO A CA 1
ATOM 948 C C . PRO A 1 118 ? 6.325 -1.248 -4.007 1.00 90.62 118 PRO A C 1
ATOM 950 O O . PRO A 1 118 ? 6.397 -0.332 -3.195 1.00 90.62 118 PRO A O 1
ATOM 953 N N . CYS A 1 119 ? 5.246 -1.467 -4.757 1.00 89.44 119 CYS A N 1
ATOM 954 C CA . CYS A 1 119 ? 4.037 -0.653 -4.703 1.00 89.44 119 CYS A CA 1
ATOM 955 C C . CYS A 1 119 ? 3.378 -0.749 -3.317 1.00 89.44 119 CYS A C 1
ATOM 957 O O . CYS A 1 119 ? 3.048 0.268 -2.714 1.00 89.44 119 CYS A O 1
ATOM 959 N N . ILE A 1 120 ? 3.274 -1.967 -2.772 1.00 92.75 120 ILE A N 1
ATOM 960 C CA . ILE A 1 120 ? 2.768 -2.202 -1.413 1.00 92.75 120 ILE A CA 1
ATOM 961 C C . ILE A 1 120 ? 3.695 -1.585 -0.355 1.00 92.75 120 ILE A C 1
ATOM 963 O O . ILE A 1 120 ? 3.226 -1.066 0.645 1.00 92.75 120 ILE A O 1
ATOM 967 N N . ALA A 1 121 ? 5.012 -1.632 -0.539 1.00 92.56 121 ALA A N 1
ATOM 968 C CA . ALA A 1 121 ? 5.956 -1.055 0.412 1.00 92.56 121 ALA A CA 1
ATOM 969 C C . ALA A 1 121 ? 5.865 0.478 0.425 1.00 92.56 121 ALA A C 1
ATOM 971 O O . ALA A 1 121 ? 5.858 1.072 1.499 1.00 92.56 121 ALA A O 1
ATOM 972 N N . ALA A 1 122 ? 5.733 1.110 -0.746 1.00 90.44 122 ALA A N 1
ATOM 973 C CA . ALA A 1 122 ? 5.550 2.555 -0.863 1.00 90.44 122 ALA A CA 1
ATOM 974 C C . ALA A 1 122 ? 4.291 3.058 -0.155 1.00 90.44 122 ALA A C 1
ATOM 976 O O . ALA A 1 122 ? 4.320 4.140 0.417 1.00 90.44 122 ALA A O 1
ATOM 977 N N . SER A 1 123 ? 3.214 2.266 -0.121 1.00 92.62 123 SER A N 1
ATOM 978 C CA . SER A 1 123 ? 1.988 2.666 0.574 1.00 92.62 123 SER A CA 1
ATOM 979 C C . SER A 1 123 ? 2.130 2.735 2.100 1.00 92.62 123 SER A C 1
ATOM 981 O O . SER A 1 123 ? 1.185 3.106 2.783 1.00 92.62 123 SER A O 1
ATOM 983 N N . LEU A 1 124 ? 3.267 2.307 2.657 1.00 94.31 124 LEU A N 1
ATOM 984 C CA . LEU A 1 124 ? 3.506 2.205 4.099 1.00 94.31 124 LEU A CA 1
ATOM 985 C C . LEU A 1 124 ? 4.424 3.316 4.632 1.00 94.31 124 LEU A C 1
ATOM 987 O O . LEU A 1 124 ? 4.933 3.207 5.749 1.00 94.31 124 LEU A O 1
ATOM 991 N N . ASP A 1 125 ? 4.626 4.377 3.853 1.00 92.69 125 ASP A N 1
ATOM 992 C CA . ASP A 1 125 ? 5.452 5.546 4.188 1.00 92.69 125 ASP A CA 1
ATOM 993 C C . ASP A 1 125 ? 5.066 6.240 5.504 1.00 92.69 125 ASP A C 1
ATOM 995 O O . ASP A 1 125 ? 5.919 6.785 6.193 1.00 92.69 125 ASP A O 1
ATOM 999 N N . SER A 1 126 ? 3.802 6.133 5.908 1.00 93.94 126 SER A N 1
ATOM 1000 C CA . SER A 1 126 ? 3.289 6.685 7.166 1.00 93.94 126 SER A CA 1
ATOM 1001 C C . SER A 1 126 ? 3.714 5.877 8.399 1.00 93.94 126 SER A C 1
ATOM 1003 O O . SER A 1 126 ? 3.613 6.357 9.524 1.00 93.94 126 SER A O 1
ATOM 1005 N N . PHE A 1 127 ? 4.169 4.633 8.213 1.00 94.25 127 PHE A N 1
ATOM 1006 C CA . PHE A 1 127 ? 4.502 3.714 9.309 1.00 94.25 127 PHE A CA 1
ATOM 1007 C C . PHE A 1 127 ? 5.993 3.372 9.377 1.00 94.25 127 PHE A C 1
ATOM 1009 O O . PHE A 1 127 ? 6.478 2.887 10.409 1.00 94.25 127 PHE A O 1
ATOM 1016 N N . PHE A 1 128 ? 6.730 3.571 8.286 1.00 92.75 128 PHE A N 1
ATOM 1017 C CA . PHE A 1 128 ? 8.129 3.180 8.160 1.00 92.75 128 PHE A CA 1
ATOM 1018 C C . PHE A 1 128 ? 8.960 4.335 7.615 1.00 92.75 128 PHE A C 1
ATOM 1020 O O . PHE A 1 128 ? 8.529 5.006 6.682 1.00 92.75 128 PHE A O 1
ATOM 1027 N N . PRO A 1 129 ? 10.183 4.528 8.133 1.00 90.25 129 PRO A N 1
ATOM 1028 C CA . PRO A 1 129 ? 11.078 5.521 7.572 1.00 90.25 129 PRO A CA 1
ATOM 1029 C C . PRO A 1 129 ? 11.492 5.119 6.143 1.00 90.25 129 PRO A C 1
ATOM 1031 O O . PRO A 1 129 ? 11.605 3.915 5.856 1.00 90.25 129 PRO A O 1
ATOM 1034 N N . PRO A 1 130 ? 11.764 6.090 5.253 1.00 88.25 130 PRO A N 1
ATOM 1035 C CA . PRO A 1 130 ? 12.028 5.830 3.838 1.00 88.25 130 PRO A CA 1
ATOM 1036 C C . PRO A 1 130 ? 13.164 4.834 3.601 1.00 88.25 130 PRO A C 1
ATOM 1038 O O . PRO A 1 130 ? 13.078 3.998 2.706 1.00 88.25 130 PRO A O 1
ATOM 1041 N N . GLU A 1 131 ? 14.199 4.837 4.442 1.00 87.12 131 GLU A N 1
ATOM 1042 C CA . GLU A 1 131 ? 15.352 3.940 4.320 1.00 87.12 131 GLU A CA 1
ATOM 1043 C C . GLU A 1 131 ? 14.964 2.464 4.513 1.00 87.12 131 GLU A C 1
ATOM 1045 O O . GLU A 1 131 ? 15.536 1.574 3.875 1.00 87.12 131 GLU A O 1
ATOM 1050 N N . GLN A 1 132 ? 13.976 2.187 5.375 1.00 90.00 132 GLN A N 1
ATOM 1051 C CA . GLN A 1 132 ? 13.474 0.826 5.598 1.00 90.00 132 GLN A CA 1
ATOM 1052 C C . GLN A 1 132 ? 12.639 0.320 4.422 1.00 90.00 132 GLN A C 1
ATOM 1054 O O . GLN A 1 132 ? 12.632 -0.883 4.160 1.00 90.00 132 GLN A O 1
ATOM 1059 N N . LEU A 1 133 ? 11.961 1.221 3.709 1.00 91.44 133 LEU A N 1
ATOM 1060 C CA . LEU A 1 133 ? 11.171 0.893 2.525 1.00 91.44 133 LEU A CA 1
ATOM 1061 C C . LEU A 1 133 ? 12.049 0.788 1.270 1.00 91.44 133 LEU A C 1
ATOM 1063 O O . LEU A 1 133 ? 11.866 -0.124 0.464 1.00 91.44 133 LEU A O 1
ATOM 1067 N N . ALA A 1 134 ? 13.043 1.668 1.135 1.00 89.31 134 ALA A N 1
ATOM 1068 C CA . ALA A 1 134 ? 13.885 1.767 -0.049 1.00 89.31 134 ALA A CA 1
ATOM 1069 C C . ALA A 1 134 ? 14.738 0.520 -0.285 1.00 89.31 134 ALA A C 1
ATOM 1071 O O . ALA A 1 134 ? 14.771 -0.016 -1.391 1.00 89.31 134 ALA A O 1
ATOM 1072 N N . LYS A 1 135 ? 15.382 -0.011 0.757 1.00 89.25 135 LYS A N 1
ATOM 1073 C CA . LYS A 1 135 ? 16.317 -1.134 0.603 1.00 89.25 135 LYS A CA 1
ATOM 1074 C C . LYS A 1 135 ? 15.662 -2.409 0.031 1.00 89.25 135 LYS A C 1
ATOM 1076 O O . LYS A 1 135 ? 16.222 -3.003 -0.893 1.00 89.25 135 LYS A O 1
ATOM 1081 N N . PRO A 1 136 ? 14.495 -2.875 0.519 1.00 89.62 136 PRO A N 1
ATOM 1082 C CA . PRO A 1 136 ? 13.780 -3.994 -0.100 1.00 89.62 136 PRO A CA 1
ATOM 1083 C C . PRO A 1 136 ? 13.376 -3.734 -1.557 1.00 89.62 136 PRO A C 1
ATOM 1085 O O . PRO A 1 136 ? 13.478 -4.643 -2.380 1.00 89.62 136 PRO A O 1
ATOM 1088 N N . ILE A 1 137 ? 12.966 -2.507 -1.881 1.00 91.25 137 ILE A N 1
ATOM 1089 C CA . ILE A 1 137 ? 12.597 -2.092 -3.239 1.00 91.25 137 ILE A CA 1
ATOM 1090 C C . ILE A 1 137 ? 13.807 -2.157 -4.178 1.00 91.25 137 ILE A C 1
ATOM 1092 O O . ILE A 1 137 ? 13.743 -2.787 -5.233 1.00 91.25 137 ILE A O 1
ATOM 1096 N N . GLU A 1 138 ? 14.935 -1.572 -3.776 1.00 92.06 138 GLU A N 1
ATOM 1097 C CA . GLU A 1 138 ? 16.185 -1.603 -4.538 1.00 92.06 138 GLU A CA 1
ATOM 1098 C C . GLU A 1 138 ? 16.658 -3.038 -4.783 1.00 92.06 138 GLU A C 1
ATOM 1100 O O . GLU A 1 138 ? 17.077 -3.385 -5.888 1.00 92.06 138 GLU A O 1
ATOM 1105 N N . ASN A 1 139 ? 16.543 -3.914 -3.782 1.00 92.69 139 ASN A N 1
ATOM 1106 C CA . ASN A 1 139 ? 16.903 -5.322 -3.934 1.00 92.69 139 ASN A CA 1
ATOM 1107 C C . ASN A 1 139 ? 16.087 -6.014 -5.033 1.00 92.69 139 ASN A C 1
ATOM 1109 O O . ASN A 1 139 ? 16.647 -6.801 -5.802 1.00 92.69 139 ASN A O 1
ATOM 1113 N N . ILE A 1 140 ? 14.789 -5.713 -5.123 1.00 92.88 140 ILE A N 1
ATOM 1114 C CA . ILE A 1 140 ? 13.895 -6.224 -6.169 1.00 92.88 140 ILE A CA 1
ATOM 1115 C C . ILE A 1 140 ? 14.286 -5.648 -7.533 1.00 92.88 140 ILE A C 1
ATOM 1117 O O . ILE A 1 140 ? 14.451 -6.405 -8.494 1.00 92.88 140 ILE A O 1
ATOM 1121 N N . PHE A 1 141 ? 14.509 -4.335 -7.611 1.00 93.00 141 PHE A N 1
ATOM 1122 C CA . PHE A 1 141 ? 14.970 -3.672 -8.829 1.00 93.00 141 PHE A CA 1
ATOM 1123 C C . PHE A 1 141 ? 16.257 -4.312 -9.362 1.00 93.00 141 PHE A C 1
ATOM 1125 O O . PHE A 1 141 ? 16.327 -4.748 -10.514 1.00 93.00 141 PHE A O 1
ATOM 1132 N N . PHE A 1 142 ? 17.275 -4.446 -8.508 1.00 93.38 142 PHE A N 1
ATOM 1133 C CA . PHE A 1 142 ? 18.550 -5.031 -8.901 1.00 93.38 142 PHE A CA 1
ATOM 1134 C C . PHE A 1 142 ? 18.458 -6.534 -9.165 1.00 93.38 142 PHE A C 1
ATOM 1136 O O . PHE A 1 142 ? 19.234 -7.045 -9.970 1.00 93.38 142 PHE A O 1
ATOM 1143 N N . HIS A 1 143 ? 17.523 -7.254 -8.539 1.00 94.38 143 HIS A N 1
ATOM 1144 C CA . HIS A 1 143 ? 17.242 -8.643 -8.894 1.00 94.38 143 HIS A CA 1
ATOM 1145 C C . HIS A 1 143 ? 16.793 -8.751 -10.358 1.00 94.38 143 HIS A C 1
ATOM 1147 O O . HIS A 1 143 ? 17.403 -9.503 -11.120 1.00 94.38 143 HIS A O 1
ATOM 1153 N N . TYR A 1 144 ? 15.807 -7.949 -10.773 1.00 93.31 144 TYR A N 1
ATOM 1154 C CA . TYR A 1 144 ? 15.355 -7.917 -12.166 1.00 93.31 144 TYR A CA 1
ATOM 1155 C C . TYR A 1 144 ? 16.407 -7.371 -13.131 1.00 93.31 144 TYR A C 1
ATOM 1157 O O . TYR A 1 144 ? 16.540 -7.852 -14.251 1.00 93.31 144 TYR A O 1
ATOM 1165 N N . ARG A 1 145 ? 17.210 -6.395 -12.707 1.00 91.56 145 ARG A N 1
ATOM 1166 C CA . ARG A 1 145 ? 18.293 -5.887 -13.553 1.00 91.56 145 ARG A CA 1
ATOM 1167 C C . ARG A 1 145 ? 19.351 -6.963 -13.814 1.00 91.56 145 ARG A C 1
ATOM 1169 O O . ARG A 1 145 ? 19.737 -7.175 -14.958 1.00 91.56 145 ARG A O 1
ATOM 1176 N N . ARG A 1 146 ? 19.793 -7.677 -12.771 1.00 93.88 146 ARG A N 1
ATOM 1177 C CA . ARG A 1 146 ? 20.813 -8.738 -12.887 1.00 93.88 146 ARG A CA 1
ATOM 1178 C C . ARG A 1 146 ? 20.334 -9.948 -13.683 1.00 93.88 146 ARG A C 1
ATOM 1180 O O . ARG A 1 146 ? 21.152 -10.596 -14.321 1.00 93.88 146 ARG A O 1
ATOM 1187 N N . ASN A 1 147 ? 19.037 -10.251 -13.652 1.00 93.12 147 ASN A N 1
ATOM 1188 C CA . ASN A 1 147 ? 18.470 -11.359 -14.422 1.00 93.12 147 ASN A CA 1
ATOM 1189 C C . ASN A 1 147 ? 18.098 -10.974 -15.872 1.00 93.12 147 ASN A C 1
ATOM 1191 O O . ASN A 1 147 ? 17.523 -11.789 -16.586 1.00 93.12 147 ASN A O 1
ATOM 1195 N N . GLY A 1 148 ? 18.409 -9.745 -16.307 1.00 89.50 148 GLY A N 1
ATOM 1196 C CA . GLY A 1 148 ? 18.135 -9.250 -17.661 1.00 89.50 148 GLY A CA 1
ATOM 1197 C C . GLY A 1 148 ? 16.688 -8.803 -17.905 1.00 89.50 148 GLY A C 1
ATOM 1198 O O . GLY A 1 148 ? 16.362 -8.356 -19.005 1.00 89.50 148 GLY A O 1
ATOM 1199 N N . SER A 1 149 ? 15.810 -8.860 -16.900 1.00 91.00 149 SER A N 1
ATOM 1200 C CA . SER A 1 149 ? 14.410 -8.434 -17.013 1.00 91.00 149 SER A CA 1
ATOM 1201 C C . SER A 1 149 ? 14.257 -6.921 -16.825 1.00 91.00 149 SER A C 1
ATOM 1203 O O . SER A 1 149 ? 13.584 -6.460 -15.902 1.00 91.00 149 SER A O 1
ATOM 1205 N N . PHE A 1 150 ? 14.845 -6.120 -17.716 1.00 90.00 150 PHE A N 1
ATOM 1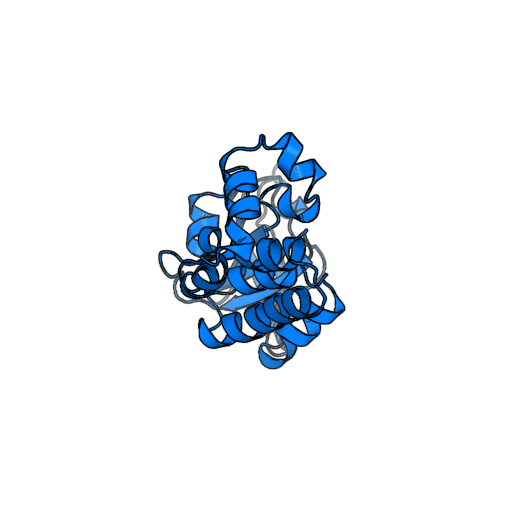206 C CA . PHE A 1 150 ? 14.825 -4.652 -17.624 1.00 90.00 150 PHE A CA 1
ATOM 1207 C C . PHE A 1 150 ? 13.412 -4.054 -17.584 1.00 90.00 150 PHE A C 1
ATOM 1209 O O . PHE A 1 150 ? 13.181 -3.090 -16.862 1.00 90.00 150 PHE A O 1
ATOM 1216 N N . SER A 1 151 ? 12.444 -4.650 -18.290 1.00 88.19 151 SER A N 1
ATOM 1217 C CA . SER A 1 151 ? 11.036 -4.231 -18.203 1.00 88.19 151 SER A CA 1
ATOM 1218 C C . SER A 1 151 ? 10.489 -4.357 -16.779 1.00 88.19 151 SER A C 1
ATOM 1220 O O . SER A 1 151 ? 9.821 -3.450 -16.294 1.00 88.19 151 SER A O 1
ATOM 1222 N N . ASN A 1 152 ? 10.792 -5.461 -16.094 1.00 88.94 152 ASN A N 1
ATOM 1223 C CA . ASN A 1 152 ? 10.333 -5.705 -14.726 1.00 88.94 152 ASN A CA 1
ATOM 1224 C C . ASN A 1 152 ? 11.087 -4.833 -13.720 1.00 88.94 152 ASN A C 1
ATOM 1226 O O . ASN A 1 152 ? 10.478 -4.326 -12.782 1.00 88.94 152 ASN A O 1
ATOM 1230 N N . ALA A 1 153 ? 12.384 -4.599 -13.945 1.00 90.94 153 ALA A N 1
ATOM 1231 C CA . ALA A 1 153 ? 13.150 -3.636 -13.162 1.00 90.94 153 ALA A CA 1
ATOM 1232 C C . ALA A 1 153 ? 12.513 -2.243 -13.273 1.00 90.94 153 ALA A C 1
ATOM 1234 O O . ALA A 1 153 ? 12.181 -1.646 -12.254 1.00 90.94 153 ALA A O 1
ATOM 1235 N N . TYR A 1 154 ? 12.221 -1.776 -14.490 1.00 89.56 154 TYR A N 1
ATOM 1236 C CA . TYR A 1 154 ? 11.535 -0.503 -14.708 1.00 89.56 154 TYR A CA 1
ATOM 1237 C C . TYR A 1 154 ? 10.194 -0.440 -13.961 1.00 89.56 154 TYR A C 1
ATOM 1239 O O . TYR A 1 154 ? 9.949 0.473 -13.174 1.00 89.56 154 TYR A O 1
ATOM 1247 N N . GLN A 1 155 ? 9.342 -1.450 -14.157 1.00 86.75 155 GLN A N 1
ATOM 1248 C CA . GLN A 1 155 ? 8.015 -1.526 -13.539 1.00 86.75 155 GLN A CA 1
ATOM 1249 C C . GLN A 1 155 ? 8.060 -1.543 -12.008 1.00 86.75 155 GLN A C 1
ATOM 1251 O O . GLN A 1 155 ? 7.203 -0.930 -11.378 1.00 86.75 155 GLN A O 1
ATOM 1256 N N . SER A 1 156 ? 9.059 -2.207 -11.416 1.00 87.62 156 SER A N 1
ATOM 1257 C CA . SER A 1 156 ? 9.196 -2.327 -9.960 1.00 87.62 156 SER A CA 1
ATOM 1258 C C . SER A 1 156 ? 9.380 -0.989 -9.246 1.00 87.62 156 SER A C 1
ATOM 1260 O O . SER A 1 156 ? 9.079 -0.905 -8.061 1.00 87.62 156 SER A O 1
ATOM 1262 N N . ILE A 1 157 ? 9.836 0.058 -9.942 1.00 86.94 157 ILE A N 1
ATOM 1263 C CA . ILE A 1 157 ? 10.084 1.366 -9.322 1.00 86.94 157 ILE A CA 1
ATOM 1264 C C . ILE A 1 157 ? 9.343 2.534 -9.983 1.00 86.94 157 ILE A C 1
ATOM 1266 O O . ILE A 1 157 ? 9.147 3.561 -9.341 1.00 86.94 157 ILE A O 1
ATOM 1270 N N . HIS A 1 158 ? 8.858 2.377 -11.219 1.00 82.44 158 HIS A N 1
ATOM 1271 C CA . HIS A 1 158 ? 8.151 3.432 -11.957 1.00 82.44 158 HIS A CA 1
ATOM 1272 C C . HIS A 1 158 ? 6.932 3.997 -11.214 1.00 82.44 158 HIS A C 1
ATOM 1274 O O . HIS A 1 158 ? 6.664 5.189 -11.291 1.00 82.44 158 HIS A O 1
ATOM 1280 N N . LEU A 1 159 ? 6.216 3.158 -10.464 1.00 74.06 159 LEU A N 1
ATOM 1281 C CA . LEU A 1 159 ? 5.020 3.577 -9.732 1.00 74.06 159 LEU A CA 1
ATOM 1282 C C . LEU A 1 159 ? 5.292 4.330 -8.437 1.00 74.06 159 LEU A C 1
ATOM 1284 O O . LEU A 1 159 ? 4.371 4.913 -7.871 1.00 74.06 159 LEU A O 1
ATOM 1288 N N . LEU A 1 160 ? 6.518 4.266 -7.926 1.00 76.62 160 LEU A N 1
ATOM 1289 C CA . LEU A 1 160 ? 6.803 4.707 -6.565 1.00 76.62 160 LEU A CA 1
ATOM 1290 C C . LEU A 1 160 ? 6.709 6.223 -6.439 1.00 76.62 160 LEU A C 1
ATOM 1292 O O . LEU A 1 160 ? 6.169 6.704 -5.448 1.00 76.62 160 LEU A O 1
ATOM 1296 N N . SER A 1 161 ? 7.151 6.960 -7.462 1.00 67.25 161 SER A N 1
ATOM 1297 C CA . SER A 1 161 ? 7.069 8.425 -7.499 1.00 67.25 161 SER A CA 1
ATOM 1298 C C . SER A 1 161 ? 5.628 8.930 -7.416 1.00 67.25 161 SER A C 1
ATOM 1300 O O . SER A 1 161 ? 5.369 9.961 -6.805 1.00 67.25 161 SER A O 1
ATOM 1302 N N . GLY A 1 162 ? 4.675 8.178 -7.975 1.00 69.94 162 GLY A N 1
ATOM 1303 C CA . GLY A 1 162 ? 3.252 8.491 -7.889 1.00 69.94 162 GLY A CA 1
ATOM 1304 C C . GLY A 1 162 ? 2.596 8.079 -6.569 1.00 69.94 162 GLY A C 1
ATOM 1305 O O . GLY A 1 162 ? 1.490 8.534 -6.297 1.00 69.94 162 GLY A O 1
ATOM 1306 N N . LEU A 1 163 ? 3.222 7.226 -5.755 1.00 73.50 163 LEU A N 1
ATOM 1307 C CA . LEU A 1 163 ? 2.607 6.658 -4.546 1.00 73.50 163 LEU A CA 1
ATOM 1308 C C . LEU A 1 163 ? 3.173 7.236 -3.252 1.00 73.50 163 LEU A C 1
ATOM 1310 O O . LEU A 1 163 ? 2.418 7.431 -2.308 1.00 73.50 163 LEU A O 1
ATOM 1314 N N . SER A 1 164 ? 4.478 7.495 -3.207 1.00 72.38 164 SER A N 1
ATOM 1315 C CA . SER A 1 164 ? 5.159 7.990 -2.015 1.00 72.38 164 SER A CA 1
ATOM 1316 C C . SER A 1 164 ? 6.296 8.935 -2.413 1.00 72.38 164 SER A C 1
ATOM 1318 O O . SER A 1 164 ? 7.365 8.465 -2.823 1.00 72.38 164 SER A O 1
ATOM 1320 N N . PRO A 1 165 ? 6.120 10.261 -2.244 1.00 72.62 165 PRO A N 1
ATOM 1321 C CA . PRO A 1 165 ? 7.164 11.256 -2.497 1.00 72.62 165 PRO A CA 1
ATOM 1322 C C . PRO A 1 165 ? 8.448 10.986 -1.705 1.00 72.62 165 PRO A C 1
ATOM 1324 O O . PRO A 1 165 ? 9.550 11.262 -2.170 1.00 72.62 165 PRO A O 1
ATOM 1327 N N . SER A 1 166 ? 8.333 10.368 -0.525 1.00 72.06 166 SER A N 1
ATOM 1328 C CA . SER A 1 166 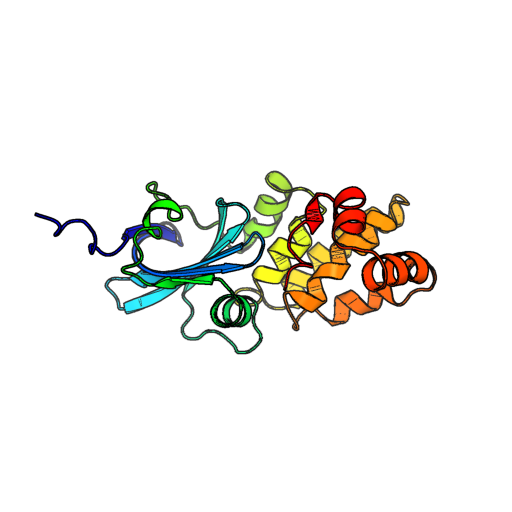? 9.487 10.029 0.316 1.00 72.06 166 SER A CA 1
ATOM 1329 C C . SER A 1 166 ? 10.473 9.050 -0.346 1.00 72.06 166 SER A C 1
ATOM 1331 O O . SER A 1 166 ? 11.635 8.970 0.056 1.00 72.06 166 SER A O 1
ATOM 1333 N N . LEU A 1 167 ? 10.034 8.333 -1.389 1.00 76.56 167 LEU A N 1
ATOM 1334 C CA . LEU A 1 167 ? 10.829 7.357 -2.138 1.00 76.56 167 LEU A CA 1
ATOM 1335 C C . LEU A 1 167 ? 11.273 7.871 -3.514 1.00 76.56 167 LEU A C 1
ATOM 1337 O O . LEU A 1 167 ? 11.797 7.093 -4.312 1.00 76.56 167 LEU A O 1
ATOM 1341 N N . GLU A 1 168 ? 11.117 9.168 -3.796 1.00 74.62 168 GLU A N 1
ATOM 1342 C CA . GLU A 1 168 ? 11.454 9.771 -5.091 1.00 74.62 168 GLU A CA 1
ATOM 1343 C C . GLU A 1 168 ? 12.902 9.488 -5.521 1.00 74.62 168 GLU A C 1
ATOM 1345 O O . GLU A 1 168 ? 13.143 9.187 -6.686 1.00 74.62 168 GLU A O 1
ATOM 1350 N N . LYS A 1 169 ? 13.858 9.436 -4.585 1.00 79.56 169 LYS A N 1
ATOM 1351 C CA . LYS A 1 169 ? 15.267 9.101 -4.879 1.00 79.56 169 LYS A CA 1
ATOM 1352 C C . LYS A 1 169 ? 15.455 7.734 -5.544 1.00 79.56 169 LYS A C 1
ATOM 1354 O O . LYS A 1 169 ? 16.409 7.535 -6.285 1.00 79.56 169 LYS A O 1
ATOM 1359 N N . ILE A 1 170 ? 14.553 6.777 -5.313 1.00 81.19 170 ILE A N 1
ATOM 1360 C CA . ILE A 1 170 ? 14.618 5.463 -5.972 1.00 81.19 170 ILE A CA 1
ATOM 1361 C C . ILE A 1 170 ? 14.324 5.607 -7.469 1.00 81.19 170 ILE A C 1
ATOM 1363 O O . ILE A 1 170 ? 14.856 4.852 -8.283 1.00 81.19 170 ILE A O 1
ATOM 1367 N N . SER A 1 171 ? 13.510 6.594 -7.853 1.00 78.44 171 SER A N 1
ATOM 1368 C CA . SER A 1 171 ? 13.177 6.848 -9.254 1.00 78.44 171 SER A CA 1
ATOM 1369 C C . SER A 1 171 ? 14.387 7.302 -10.080 1.00 78.44 171 SER A C 1
ATOM 1371 O O . SER A 1 171 ? 14.412 7.037 -11.282 1.00 78.44 171 SER A O 1
ATOM 1373 N N . ASP A 1 172 ? 15.445 7.834 -9.451 1.00 82.38 172 ASP A N 1
ATOM 1374 C CA . ASP A 1 172 ? 16.696 8.191 -10.137 1.00 82.38 172 ASP A CA 1
ATOM 1375 C C . ASP A 1 172 ? 17.360 6.991 -10.825 1.00 82.38 172 ASP A C 1
ATOM 1377 O O . ASP A 1 172 ? 18.042 7.140 -11.842 1.00 82.38 172 ASP A O 1
ATOM 1381 N N . LEU A 1 173 ? 17.106 5.771 -10.337 1.00 84.06 173 LEU A N 1
ATOM 1382 C CA . LEU A 1 173 ? 17.578 4.535 -10.967 1.00 84.06 173 LEU A CA 1
ATOM 1383 C C . LEU A 1 173 ? 17.017 4.345 -12.392 1.00 84.06 173 LEU A C 1
ATOM 1385 O O . LEU A 1 173 ? 17.592 3.590 -13.182 1.00 84.06 173 LEU A O 1
ATOM 1389 N N . LEU A 1 174 ? 15.919 5.030 -12.738 1.00 84.50 174 LEU A N 1
ATOM 1390 C CA . LEU A 1 174 ? 15.289 5.003 -14.061 1.00 84.50 174 LEU A CA 1
ATOM 1391 C C . LEU A 1 174 ? 15.866 6.017 -15.053 1.00 84.50 174 LEU A C 1
ATOM 1393 O O . LEU A 1 174 ? 15.540 5.937 -16.237 1.00 84.50 174 LEU A O 1
ATOM 1397 N N . HIS A 1 175 ? 16.729 6.943 -14.624 1.00 84.31 175 HIS A N 1
ATOM 1398 C CA . HIS A 1 175 ? 17.311 7.959 -15.512 1.00 84.31 175 HIS A CA 1
ATOM 1399 C C . HIS A 1 175 ? 18.408 7.416 -16.441 1.00 84.31 175 HIS A C 1
ATOM 1401 O O . HIS A 1 175 ? 18.916 8.137 -17.303 1.00 84.31 175 HIS A O 1
ATOM 1407 N N . SER A 1 176 ? 18.777 6.139 -16.317 1.00 82.88 176 SER A N 1
ATOM 1408 C CA . SER A 1 176 ? 19.769 5.534 -17.201 1.00 82.88 176 SER A CA 1
ATOM 1409 C C . SER A 1 176 ? 19.239 5.368 -18.634 1.00 82.88 176 SER A C 1
ATOM 1411 O O . SER A 1 176 ? 18.049 5.155 -18.886 1.00 82.88 176 SER A O 1
ATOM 1413 N N . ARG A 1 177 ? 20.156 5.407 -19.610 1.00 83.56 177 ARG A N 1
ATOM 1414 C CA . ARG A 1 177 ? 19.838 5.215 -21.037 1.00 83.56 177 ARG A CA 1
ATOM 1415 C C . ARG A 1 177 ? 19.152 3.871 -21.318 1.00 83.56 177 ARG A C 1
ATOM 1417 O O . ARG A 1 177 ? 18.352 3.773 -22.246 1.00 83.56 177 ARG A O 1
ATOM 1424 N N . GLU A 1 178 ? 19.447 2.856 -20.506 1.00 86.06 178 GLU A N 1
ATOM 1425 C CA . GLU A 1 178 ? 18.851 1.513 -20.578 1.00 86.06 178 GLU A CA 1
ATOM 1426 C C . GLU A 1 178 ? 17.322 1.559 -20.409 1.00 86.06 178 GLU A C 1
ATOM 1428 O O . GLU A 1 178 ? 16.611 0.709 -20.948 1.00 86.06 178 GLU A O 1
ATOM 1433 N N . TYR A 1 179 ? 16.808 2.578 -19.710 1.00 88.81 179 TYR A N 1
ATOM 1434 C CA . TYR A 1 179 ? 15.395 2.712 -19.371 1.00 88.81 179 TYR A CA 1
ATOM 1435 C C . TYR A 1 179 ? 14.621 3.741 -20.201 1.00 88.81 179 TYR A C 1
ATOM 1437 O O . TYR A 1 179 ? 13.393 3.805 -20.111 1.00 88.81 179 TYR A O 1
ATOM 1445 N N . SER A 1 180 ? 15.291 4.506 -21.068 1.00 86.56 180 SER A N 1
ATOM 1446 C CA . SER A 1 180 ? 14.651 5.583 -21.836 1.00 86.56 180 SER A CA 1
ATOM 1447 C C . SER A 1 180 ? 13.536 5.092 -22.769 1.00 86.56 180 SER A C 1
ATOM 1449 O O . SER A 1 180 ? 12.549 5.796 -22.970 1.00 86.56 180 SER A O 1
ATOM 1451 N N . SER A 1 181 ? 13.660 3.885 -23.333 1.00 87.94 181 SER A N 1
ATOM 1452 C CA . SER A 1 181 ? 12.618 3.291 -24.186 1.00 87.94 181 SER A CA 1
ATOM 1453 C C . SER A 1 181 ? 11.361 2.920 -23.395 1.00 87.94 181 SER A C 1
ATOM 1455 O O . SER A 1 181 ? 10.251 3.123 -23.885 1.00 87.94 181 SER A O 1
ATOM 1457 N N . TYR A 1 182 ? 11.522 2.427 -22.164 1.00 87.69 182 TYR A N 1
ATOM 1458 C CA . TYR A 1 182 ? 10.410 2.129 -21.264 1.00 87.69 182 TYR A CA 1
ATOM 1459 C C . TYR A 1 182 ? 9.750 3.418 -20.778 1.00 87.69 182 TYR A C 1
ATOM 1461 O O . TYR A 1 182 ? 8.536 3.536 -20.884 1.00 87.69 182 TYR A O 1
ATOM 1469 N N . SER A 1 183 ? 10.538 4.412 -20.358 1.00 86.06 183 SER A N 1
ATOM 1470 C CA . SER A 1 183 ? 10.024 5.734 -19.976 1.00 86.06 183 SER A CA 1
ATOM 1471 C C . SER A 1 183 ? 9.185 6.368 -21.084 1.00 86.06 183 SER A C 1
ATOM 1473 O O . SER A 1 183 ? 8.035 6.739 -20.857 1.00 86.06 183 SER A O 1
ATOM 1475 N N . ARG A 1 184 ? 9.698 6.370 -22.322 1.00 87.25 184 ARG A N 1
ATOM 1476 C CA . ARG A 1 184 ? 8.935 6.840 -23.483 1.00 87.25 184 ARG A CA 1
ATOM 1477 C C . ARG A 1 184 ? 7.643 6.051 -23.671 1.00 87.25 184 ARG A C 1
ATOM 1479 O O . ARG A 1 184 ? 6.602 6.662 -23.859 1.00 87.25 184 ARG A O 1
ATOM 1486 N N . PHE A 1 185 ? 7.698 4.720 -23.593 1.00 87.81 185 PHE A N 1
ATOM 1487 C CA . PHE A 1 185 ? 6.509 3.882 -23.735 1.00 87.81 185 PHE A CA 1
ATOM 1488 C C . PHE A 1 185 ? 5.417 4.262 -22.726 1.00 87.81 185 PHE A C 1
ATOM 1490 O O . PHE A 1 185 ? 4.282 4.470 -23.138 1.00 87.81 185 PHE A O 1
ATOM 1497 N N . TYR A 1 186 ? 5.740 4.397 -21.439 1.00 83.31 186 TYR A N 1
ATOM 1498 C CA . TYR A 1 186 ? 4.740 4.755 -20.426 1.00 83.31 186 TYR A CA 1
ATOM 1499 C C . TYR A 1 186 ? 4.230 6.193 -20.560 1.00 83.31 186 TYR A C 1
ATOM 1501 O O . TYR A 1 186 ? 3.076 6.446 -20.239 1.00 83.31 186 TYR A O 1
ATOM 1509 N N . ALA A 1 187 ? 5.047 7.113 -21.079 1.00 83.94 187 ALA A N 1
ATOM 1510 C CA . ALA A 1 187 ? 4.638 8.497 -21.305 1.00 83.94 187 ALA A CA 1
ATOM 1511 C C . ALA A 1 187 ? 3.734 8.684 -22.539 1.00 83.94 187 ALA A C 1
ATOM 1513 O O . ALA A 1 187 ? 2.929 9.610 -22.560 1.00 83.94 187 ALA A O 1
ATOM 1514 N N . THR A 1 188 ? 3.883 7.858 -23.583 1.00 87.62 188 THR A N 1
ATOM 1515 C CA . THR A 1 188 ? 3.209 8.083 -24.879 1.00 87.62 188 THR A CA 1
ATOM 1516 C C . THR A 1 188 ? 2.147 7.052 -25.240 1.00 87.62 188 THR A C 1
ATOM 1518 O O . THR A 1 188 ? 1.385 7.286 -26.174 1.00 87.62 188 THR A O 1
ATOM 1521 N N . SER A 1 189 ? 2.128 5.891 -24.585 1.00 86.12 189 SER A N 1
ATOM 1522 C CA . SER A 1 189 ? 1.201 4.812 -24.950 1.00 86.12 189 SER A CA 1
ATOM 1523 C C . SER A 1 189 ? -0.175 5.028 -24.334 1.00 86.12 189 SER A C 1
ATOM 1525 O O . SER A 1 189 ? -0.314 5.590 -23.249 1.00 86.12 189 SER A O 1
ATOM 1527 N N . SER A 1 190 ? -1.205 4.525 -25.007 1.00 85.31 190 SER A N 1
ATOM 1528 C CA . SER A 1 190 ? -2.561 4.524 -24.463 1.00 85.31 190 SER A CA 1
ATOM 1529 C C . SER A 1 190 ? -2.677 3.613 -23.235 1.00 85.31 190 SER A C 1
ATOM 1531 O O . SER A 1 190 ? -1.949 2.625 -23.095 1.00 85.31 190 SER A O 1
ATOM 1533 N N . ILE A 1 191 ? -3.667 3.878 -22.376 1.00 78.12 191 ILE A N 1
ATOM 1534 C CA . ILE A 1 191 ? -3.960 3.033 -21.205 1.00 78.12 191 ILE A CA 1
ATOM 1535 C C . ILE A 1 191 ? -4.139 1.562 -21.618 1.00 78.12 191 ILE A C 1
ATOM 1537 O O . ILE A 1 191 ? -3.611 0.670 -20.958 1.00 78.12 191 ILE A O 1
ATOM 1541 N N . SER A 1 192 ? -4.814 1.294 -22.742 1.00 81.19 192 SER A N 1
ATOM 1542 C CA . SER A 1 192 ? -5.031 -0.074 -23.238 1.00 81.19 192 SER A CA 1
ATOM 1543 C C . SER A 1 192 ? -3.723 -0.792 -23.598 1.00 81.19 192 SER A C 1
ATOM 1545 O O . SER A 1 192 ? -3.550 -1.973 -23.291 1.00 81.19 192 SER A O 1
ATOM 1547 N N . GLU A 1 193 ? -2.771 -0.096 -24.219 1.00 83.62 193 GLU A N 1
ATOM 1548 C CA . GLU A 1 193 ? -1.463 -0.666 -24.566 1.00 83.62 193 GLU A CA 1
ATOM 1549 C C . GLU A 1 193 ? -0.617 -0.937 -23.327 1.00 83.62 193 GLU A C 1
ATOM 1551 O O . GLU A 1 193 ? 0.018 -1.992 -23.219 1.00 83.62 193 GLU A O 1
ATOM 1556 N N . ILE A 1 194 ? -0.653 -0.019 -22.361 1.00 80.19 194 ILE A N 1
ATOM 1557 C CA . ILE A 1 194 ? 0.048 -0.198 -21.094 1.00 80.19 194 ILE A CA 1
ATOM 1558 C C . ILE A 1 194 ? -0.535 -1.391 -20.327 1.00 80.19 194 ILE A C 1
ATOM 1560 O O . ILE A 1 194 ? 0.219 -2.220 -19.818 1.00 80.19 194 ILE A O 1
ATOM 1564 N N . GLN A 1 195 ? -1.860 -1.549 -20.318 1.00 73.50 195 GLN A N 1
ATOM 1565 C CA . GLN A 1 195 ? -2.540 -2.687 -19.694 1.00 73.50 195 GLN A CA 1
ATOM 1566 C C . GLN A 1 195 ? -2.150 -4.031 -20.319 1.00 73.50 195 GLN A C 1
ATOM 1568 O O . GLN A 1 195 ? -1.954 -5.004 -19.592 1.00 73.50 195 GLN A O 1
ATOM 1573 N N . LYS A 1 196 ? -2.003 -4.094 -21.648 1.00 78.31 196 LYS A N 1
ATOM 1574 C CA . LYS A 1 196 ? -1.547 -5.311 -22.342 1.00 78.31 196 LYS A CA 1
ATOM 1575 C C . LYS A 1 196 ? -0.115 -5.680 -21.966 1.00 78.31 196 LYS A C 1
ATOM 1577 O O . LYS A 1 196 ? 0.186 -6.857 -21.791 1.00 78.31 196 LYS A O 1
ATOM 1582 N N . ARG A 1 197 ? 0.767 -4.683 -21.854 1.00 73.81 197 ARG A N 1
ATOM 1583 C CA . ARG A 1 197 ? 2.184 -4.904 -21.536 1.00 73.81 197 ARG A CA 1
ATOM 1584 C C . ARG A 1 197 ? 2.415 -5.188 -20.055 1.00 73.81 197 ARG A C 1
ATOM 1586 O O . ARG A 1 197 ? 3.349 -5.913 -19.715 1.00 73.81 197 ARG A O 1
ATOM 1593 N N . THR A 1 198 ? 1.557 -4.642 -19.197 1.00 69.31 198 THR A N 1
ATOM 1594 C CA . THR A 1 198 ? 1.709 -4.740 -17.752 1.00 69.31 198 THR A CA 1
ATOM 1595 C C . THR A 1 198 ? 0.359 -4.926 -17.055 1.00 69.31 198 THR A C 1
ATOM 1597 O O . THR A 1 198 ? -0.210 -3.977 -16.509 1.00 69.31 198 THR A O 1
ATOM 1600 N N . PRO A 1 199 ? -0.156 -6.165 -16.986 1.00 61.12 199 PRO A N 1
ATOM 1601 C CA . PRO A 1 199 ? -1.451 -6.444 -16.358 1.00 61.12 199 PRO A CA 1
ATOM 1602 C C . PRO A 1 199 ? -1.474 -6.107 -14.855 1.00 61.12 199 PRO A C 1
ATOM 1604 O O . PRO A 1 199 ? -2.526 -5.864 -14.266 1.00 61.12 199 PRO A O 1
ATOM 1607 N N . TYR A 1 200 ? -0.311 -6.023 -14.207 1.00 58.31 200 TYR A N 1
ATOM 1608 C CA . TYR A 1 200 ? -0.211 -5.622 -12.802 1.00 58.31 200 TYR A CA 1
ATOM 1609 C C . TYR A 1 200 ? -0.323 -4.100 -12.586 1.00 58.31 200 TYR A C 1
ATOM 1611 O O . TYR A 1 200 ? -0.618 -3.689 -11.469 1.00 58.31 200 TYR A O 1
ATOM 1619 N N . LEU A 1 201 ? -0.171 -3.286 -13.642 1.00 55.34 201 LEU A N 1
ATOM 1620 C CA . LEU A 1 201 ? -0.246 -1.815 -13.626 1.00 55.34 201 LEU A CA 1
ATOM 1621 C C . LEU A 1 201 ? -1.640 -1.249 -13.939 1.00 55.34 201 LEU A C 1
ATOM 1623 O O . LEU A 1 201 ? -1.786 -0.033 -14.015 1.00 55.34 201 LEU A O 1
ATOM 1627 N N . GLN A 1 202 ? -2.653 -2.108 -14.111 1.00 47.09 202 GLN A N 1
ATOM 1628 C CA . GLN A 1 202 ? -3.988 -1.797 -14.658 1.00 47.09 202 GLN A CA 1
ATOM 1629 C C . GLN A 1 202 ? -4.713 -0.549 -14.115 1.00 47.09 202 GLN A C 1
ATOM 1631 O O . GLN A 1 202 ? -5.668 -0.118 -14.755 1.00 47.09 202 GLN A O 1
ATOM 1636 N N . SER A 1 203 ? -4.307 0.019 -12.979 1.00 43.31 203 SER A N 1
ATOM 1637 C CA . SER A 1 203 ? -5.044 1.079 -12.283 1.00 43.31 203 SER A CA 1
ATOM 1638 C C . SER A 1 203 ? -4.183 2.180 -11.652 1.00 43.31 203 SER A C 1
ATOM 1640 O O . SER A 1 203 ? -4.742 3.057 -11.012 1.00 43.31 203 SER A O 1
ATOM 1642 N N . SER A 1 204 ? -2.853 2.162 -11.792 1.00 40.88 204 SER A N 1
ATOM 1643 C CA . SER A 1 204 ? -2.001 3.256 -11.272 1.00 40.88 204 SER A CA 1
ATOM 1644 C C . SER A 1 204 ? -1.864 4.431 -12.245 1.00 40.88 204 SER A C 1
ATOM 1646 O O . SER A 1 204 ? -1.300 5.452 -11.883 1.00 40.88 204 SER A O 1
ATOM 1648 N N . ILE A 1 205 ? -2.356 4.264 -13.477 1.00 39.47 205 ILE A N 1
ATOM 1649 C CA . ILE A 1 205 ? -2.318 5.263 -14.562 1.00 39.47 205 ILE A CA 1
ATOM 1650 C C . ILE A 1 205 ? -3.705 5.903 -14.763 1.00 39.47 205 ILE A C 1
ATOM 1652 O O . ILE A 1 205 ? -3.864 6.839 -15.534 1.00 39.47 205 ILE A O 1
ATOM 1656 N N . ALA A 1 206 ? -4.722 5.405 -14.057 1.00 31.78 206 ALA A N 1
ATOM 1657 C CA . ALA A 1 206 ? -6.038 6.023 -14.003 1.00 31.78 206 ALA A CA 1
ATOM 1658 C C . ALA A 1 206 ? -6.155 6.825 -12.704 1.00 31.78 206 ALA A C 1
ATOM 1660 O O . ALA A 1 206 ? -6.843 6.384 -11.788 1.00 31.78 206 ALA A O 1
ATOM 1661 N N . LEU A 1 207 ? -5.404 7.926 -12.636 1.00 32.69 207 LEU A N 1
ATOM 1662 C CA . LEU A 1 207 ? -5.705 9.181 -11.938 1.00 32.69 207 LEU A CA 1
ATOM 1663 C C . LEU A 1 207 ? -4.753 10.253 -12.479 1.00 32.69 207 LEU A C 1
ATOM 1665 O O . LEU A 1 207 ? -3.523 10.037 -12.389 1.00 32.69 207 LEU A O 1
#

Foldseek 3Di:
DPPPLFDFQKAWEQDPNDIFIFGFQKWFDAFQKIWTWTAGPVRWTKIWIDGNLATQAMDTDPDDDPQALVNCRVVPTDMQGRSRNCPNVSGDPDYYYGDDPVCRLVVCVVPHDLLCLLVSLLNCVRPDQLVVSQVSLVVSLVVCVVVVNNVSSCSSCVLNVVRGVNNVVSCVVCVDPSNVVVVCCVVPPDLVVCCVVCVPCNRSNPD

Radius of gyration: 18.21 Å; chains: 1; bounding box: 60×31×49 Å

Sequence (207 aa):
MNSELTMPTKLSFKSNKVMVNGDVMRAAIFARFMVAEVQTELTEKYYLIFYKNALIYGDQLDKVEKGSFIDKVLNEGIILDQKHPLLPVFIPVTALVIPAKNKLFNHLQRNYSLLEIPCIAASLDSFFPPEQLAKPIENIFFHYRRNGSFSNAYQSIHLLSGLSPSLEKISDLLHSREYSSYSRFYATSSISEIQKRTPYLQSSIAL

Secondary structure (DSSP, 8-state):
--TTTT---EEEEEETTEEEEEEEEEEEEETTEEEEEEEETT--EEEEEEETTEEEEEEE-SSPPTTSHHHHHHHHSEEEETT-TTHHHHS-SSPEEPPPGGGHHHHHHHHS-TTTHHHHHHTTTTTS-HHHHHHHHHHHHHHHHHTT-HHHHHHHHHTHHHH-GGGHHHHGGG-SGGGHHHHHHHHHS-HHHHHHH-GGGTTTS--

Organism: NCBI:txid1294265